Protein AF-A0A067PMB0-F1 (afdb_monomer_lite)

pLDDT: mean 74.15, std 18.64, range [34.16, 96.31]

Radius of gyration: 23.48 Å; chains: 1; bounding box: 63×50×74 Å

Foldseek 3Di:
DPPPDDDPVPPPPLCLCVLLVVLVVVCPVVLVPDDPLLVQQLVCLLVVHHRPDPDDPDPCSLVNSLSVLLSVLVVLLVVLCLVQCQVVVLVVVVVPDDPPDDPPDNDRSDDDDDPDPDDDDDDDDDDDDDDDDDDDDDDDPDDDDDVQLVQVVQQLLVLLLVCLVVPLVLLVCCVSPVSLSLLLSSLVSLLCQLAPQADLPQLWGQGPPRDIGGLVNDDPLCSVLSVLSSVLNVVLVVQVVVLVVVQVVCVVVVNPDRDDRLVVVLSVCSRSNLSVVVVPPPPDDDPSSVSSNSSSSSSVSSSVQCVRPSRVVCSVVSVVVSNVVSPD

Structure (mmCIF, N/CA/C/O backbone):
data_AF-A0A067PMB0-F1
#
_entry.id   AF-A0A067PMB0-F1
#
loop_
_atom_site.group_PDB
_atom_site.id
_atom_site.type_symbol
_atom_site.label_atom_id
_atom_site.label_alt_id
_atom_site.label_comp_id
_atom_site.label_asym_id
_atom_site.label_entity_id
_atom_site.label_seq_id
_atom_site.pdbx_PDB_ins_code
_atom_site.Cartn_x
_atom_site.Cartn_y
_atom_site.Cartn_z
_atom_site.occupancy
_atom_site.B_iso_or_equiv
_atom_site.auth_seq_id
_atom_site.auth_comp_id
_atom_site.auth_asym_id
_atom_site.auth_atom_id
_atom_site.pdbx_PDB_model_num
ATOM 1 N N . SER A 1 1 ? 38.765 6.216 9.403 1.00 36.28 1 SER A N 1
ATOM 2 C CA . SER A 1 1 ? 37.671 5.348 9.882 1.00 36.28 1 SER A CA 1
ATOM 3 C C . SER A 1 1 ? 37.203 4.492 8.727 1.00 36.28 1 SER A C 1
ATOM 5 O O . SER A 1 1 ? 37.060 5.066 7.652 1.00 36.28 1 SER A O 1
ATOM 7 N N . PRO A 1 2 ? 37.024 3.168 8.872 1.00 39.00 2 PRO A N 1
ATOM 8 C CA . PRO A 1 2 ? 36.516 2.372 7.765 1.00 39.00 2 PRO A CA 1
ATOM 9 C C . PRO A 1 2 ? 35.099 2.861 7.458 1.00 39.00 2 PRO A C 1
ATOM 11 O O . PRO A 1 2 ? 34.270 3.012 8.356 1.00 39.00 2 PRO A O 1
ATOM 14 N N . THR A 1 3 ? 34.856 3.203 6.200 1.00 43.91 3 THR A N 1
ATOM 15 C CA . THR A 1 3 ? 33.533 3.523 5.678 1.00 43.91 3 THR A CA 1
ATOM 16 C C . THR A 1 3 ? 32.631 2.321 5.940 1.00 43.91 3 THR A C 1
ATOM 18 O O . THR A 1 3 ? 32.876 1.238 5.417 1.00 43.91 3 THR A O 1
ATOM 21 N N . HIS A 1 4 ? 31.606 2.489 6.782 1.00 52.62 4 HIS A N 1
ATOM 22 C CA . HIS A 1 4 ? 30.521 1.519 6.955 1.00 52.62 4 HIS A CA 1
ATOM 23 C C . HIS A 1 4 ? 29.729 1.431 5.643 1.00 52.62 4 HIS A C 1
ATOM 25 O O . HIS A 1 4 ? 28.655 2.010 5.501 1.00 52.62 4 HIS A O 1
ATOM 31 N N . GLN A 1 5 ? 30.298 0.772 4.639 1.00 56.50 5 GLN A N 1
ATOM 32 C CA . GLN A 1 5 ? 29.640 0.543 3.367 1.00 56.50 5 GLN A CA 1
ATOM 33 C C . GLN A 1 5 ? 28.716 -0.658 3.550 1.00 56.50 5 GLN A C 1
ATOM 35 O O . GLN A 1 5 ? 29.180 -1.763 3.818 1.00 56.50 5 GLN A O 1
ATOM 40 N N . LEU A 1 6 ? 27.405 -0.430 3.481 1.00 58.59 6 LEU A N 1
ATOM 41 C CA . LEU A 1 6 ? 26.411 -1.501 3.474 1.00 58.59 6 LEU A CA 1
ATOM 42 C C . LEU A 1 6 ? 26.609 -2.339 2.203 1.00 58.59 6 LEU A C 1
ATOM 44 O O . LEU A 1 6 ? 26.545 -1.810 1.096 1.00 58.59 6 LEU A O 1
ATOM 48 N N . THR A 1 7 ? 26.887 -3.627 2.373 1.00 65.88 7 THR A N 1
ATOM 49 C CA . THR A 1 7 ? 27.069 -4.620 1.310 1.00 65.88 7 THR A CA 1
ATOM 50 C C . THR A 1 7 ? 26.070 -5.751 1.518 1.00 65.88 7 THR A C 1
ATOM 52 O O . THR A 1 7 ? 25.647 -6.015 2.641 1.00 65.88 7 THR A O 1
ATOM 55 N N . GLU A 1 8 ? 25.722 -6.480 0.458 1.00 66.38 8 GLU A N 1
ATOM 56 C CA . GLU A 1 8 ? 24.821 -7.640 0.570 1.00 66.38 8 GLU A CA 1
ATOM 57 C C . GLU A 1 8 ? 25.326 -8.669 1.598 1.00 66.38 8 GLU A C 1
ATOM 59 O O . GLU A 1 8 ? 24.538 -9.275 2.318 1.00 66.38 8 GLU A O 1
ATOM 64 N N . SER A 1 9 ? 26.650 -8.793 1.734 1.00 62.59 9 SER A N 1
ATOM 65 C CA . SER A 1 9 ? 27.320 -9.676 2.692 1.00 62.59 9 SER A CA 1
ATOM 66 C C . SER A 1 9 ? 27.284 -9.205 4.152 1.00 62.59 9 SER A C 1
ATOM 68 O O . SER A 1 9 ? 27.560 -10.010 5.040 1.00 62.59 9 SER A O 1
ATOM 70 N N . ASN A 1 10 ? 26.971 -7.931 4.422 1.00 65.69 10 ASN A N 1
ATOM 71 C CA . ASN A 1 10 ? 26.886 -7.384 5.782 1.00 65.69 10 ASN A CA 1
ATOM 72 C C . ASN A 1 10 ? 25.462 -7.006 6.211 1.00 65.69 10 ASN A C 1
ATOM 74 O O . ASN A 1 10 ? 25.250 -6.616 7.364 1.00 65.69 10 ASN A O 1
ATOM 78 N N . CYS A 1 11 ? 24.480 -7.165 5.321 1.00 57.53 11 CYS A N 1
ATOM 79 C CA . CYS A 1 11 ? 23.081 -7.095 5.698 1.00 57.53 11 CYS A CA 1
ATOM 80 C C . CYS A 1 11 ? 22.717 -8.273 6.617 1.00 57.53 11 CYS A C 1
ATOM 82 O O . CYS A 1 11 ? 23.126 -9.409 6.366 1.00 57.53 11 CYS A O 1
ATOM 84 N N . PRO A 1 12 ? 21.950 -8.032 7.696 1.00 56.53 12 PRO A N 1
ATOM 85 C CA . PRO A 1 12 ? 21.518 -9.102 8.585 1.00 56.53 12 PRO A CA 1
ATOM 86 C C . PRO A 1 12 ? 20.708 -10.157 7.817 1.00 56.53 12 PRO A C 1
ATOM 88 O O . PRO A 1 12 ? 20.033 -9.839 6.841 1.00 56.53 12 PRO A O 1
ATOM 91 N N . GLN A 1 13 ? 20.736 -11.406 8.297 1.00 51.41 13 GLN A N 1
ATOM 92 C CA . GLN A 1 13 ? 20.159 -12.597 7.641 1.00 51.41 13 GLN A CA 1
ATOM 93 C C . GLN A 1 13 ? 18.638 -12.538 7.383 1.00 51.41 13 GLN A C 1
ATOM 95 O O . GLN A 1 13 ? 18.077 -13.439 6.764 1.00 51.41 13 GLN A O 1
ATOM 100 N N . TRP A 1 14 ? 17.960 -11.475 7.820 1.00 56.59 14 TRP A N 1
ATOM 101 C CA . TRP A 1 14 ? 16.582 -11.169 7.454 1.00 56.59 14 TRP A CA 1
ATOM 102 C C . TRP A 1 14 ? 16.549 -10.684 5.997 1.00 56.59 14 TRP A C 1
ATOM 104 O O . TRP A 1 14 ? 16.573 -9.488 5.707 1.00 56.59 14 TRP A O 1
ATOM 114 N N . GLN A 1 15 ? 16.512 -11.648 5.075 1.00 63.44 15 GLN A N 1
ATOM 115 C CA . GLN A 1 15 ? 16.544 -11.497 3.612 1.00 63.44 15 GLN A CA 1
ATOM 116 C C . GLN A 1 15 ? 15.462 -10.566 3.022 1.00 63.44 15 GLN A C 1
ATOM 118 O O . GLN A 1 15 ? 15.480 -10.291 1.825 1.00 63.44 15 GLN A O 1
ATOM 123 N N . SER A 1 16 ? 14.535 -10.039 3.825 1.00 70.00 16 SER A N 1
ATOM 124 C CA . SER A 1 16 ? 13.427 -9.199 3.369 1.00 70.00 16 SER A CA 1
ATOM 125 C C . SER A 1 16 ? 13.809 -7.762 2.995 1.00 70.00 16 SER A C 1
ATOM 127 O O . SER A 1 16 ? 13.090 -7.142 2.213 1.00 70.00 16 SER A O 1
ATOM 129 N N . PHE A 1 17 ? 14.933 -7.222 3.490 1.00 77.50 17 PHE A N 1
ATOM 130 C CA . PHE A 1 17 ? 15.380 -5.865 3.123 1.00 77.50 17 PHE A CA 1
ATOM 131 C C . PHE A 1 17 ? 16.304 -5.823 1.894 1.00 77.50 17 PHE A C 1
ATOM 133 O O . PHE A 1 17 ? 16.372 -4.801 1.212 1.00 77.50 17 PHE A O 1
ATOM 140 N N . LEU A 1 18 ? 16.974 -6.934 1.568 1.00 80.38 18 LEU A N 1
ATOM 141 C CA . LEU A 1 18 ? 17.897 -7.024 0.428 1.00 80.38 18 LEU A CA 1
ATOM 142 C C . LEU A 1 18 ? 17.304 -6.534 -0.906 1.00 80.38 18 LEU A C 1
ATOM 144 O O . LEU A 1 18 ? 17.988 -5.776 -1.596 1.00 80.38 18 LEU A O 1
ATOM 148 N N . PRO A 1 19 ? 16.047 -6.864 -1.272 1.00 83.31 19 PRO A N 1
ATOM 149 C CA . PRO A 1 19 ? 15.487 -6.396 -2.536 1.00 83.31 19 PRO A CA 1
ATOM 150 C C . PRO A 1 19 ? 15.395 -4.862 -2.615 1.00 83.31 19 PRO A C 1
ATOM 152 O O . PRO A 1 19 ? 15.622 -4.273 -3.668 1.00 83.31 19 PRO A O 1
ATOM 155 N N . TYR A 1 20 ? 15.126 -4.196 -1.489 1.00 84.50 20 TYR A N 1
ATOM 156 C CA . TYR A 1 20 ? 15.045 -2.736 -1.412 1.00 84.50 20 TYR A CA 1
ATOM 157 C C . TYR A 1 20 ? 16.417 -2.069 -1.440 1.00 84.50 20 TYR A C 1
ATOM 159 O O . TYR A 1 20 ? 16.565 -1.006 -2.042 1.00 84.50 20 TYR A O 1
ATOM 167 N N . LEU A 1 21 ? 17.424 -2.699 -0.826 1.00 83.00 21 LEU A N 1
ATOM 168 C CA . LEU A 1 21 ? 18.807 -2.245 -0.939 1.00 83.00 21 LEU A CA 1
ATOM 169 C C . LEU A 1 21 ? 19.277 -2.297 -2.395 1.00 83.00 21 LEU A C 1
ATOM 171 O O . LEU A 1 21 ? 19.898 -1.346 -2.861 1.00 83.00 21 LEU A O 1
ATOM 175 N N . HIS A 1 22 ? 18.941 -3.371 -3.114 1.00 83.75 22 HIS A N 1
ATOM 176 C CA . HIS A 1 22 ? 19.295 -3.525 -4.520 1.00 83.75 22 HIS A CA 1
ATOM 177 C C . HIS A 1 22 ? 18.657 -2.432 -5.387 1.00 83.75 22 HIS A C 1
ATOM 179 O O . HIS A 1 22 ? 19.361 -1.757 -6.134 1.00 83.75 22 HIS A O 1
ATOM 185 N N . ILE A 1 23 ? 17.352 -2.187 -5.217 1.00 85.38 23 ILE A N 1
ATOM 186 C CA . ILE A 1 23 ? 16.643 -1.096 -5.906 1.00 85.38 23 ILE A CA 1
ATOM 187 C C . ILE A 1 23 ? 17.298 0.256 -5.616 1.00 85.38 23 ILE A C 1
ATOM 189 O O . ILE A 1 23 ? 17.564 1.029 -6.533 1.00 85.38 23 ILE A O 1
ATOM 193 N N . TRP A 1 24 ? 17.582 0.555 -4.345 1.00 85.12 24 TRP A N 1
ATOM 194 C CA . TRP A 1 24 ? 18.233 1.811 -3.983 1.00 85.12 24 TRP A CA 1
ATOM 195 C C . TRP A 1 24 ? 19.601 1.943 -4.659 1.00 85.12 24 TRP A C 1
ATOM 197 O O . TRP A 1 24 ? 19.859 2.958 -5.302 1.00 85.12 24 TRP A O 1
ATOM 207 N N . ALA A 1 25 ? 20.440 0.907 -4.569 1.00 85.44 25 ALA A N 1
ATOM 208 C CA . ALA A 1 25 ? 21.788 0.895 -5.128 1.00 85.44 25 ALA A CA 1
ATOM 209 C C . ALA A 1 25 ? 21.797 1.089 -6.654 1.00 85.44 25 ALA A C 1
ATOM 211 O O . ALA A 1 25 ? 22.620 1.854 -7.156 1.00 85.44 25 ALA A O 1
ATOM 212 N N . GLN A 1 26 ? 20.857 0.467 -7.375 1.00 86.56 26 GLN A N 1
ATOM 213 C CA . GLN A 1 26 ? 20.697 0.633 -8.826 1.00 86.56 26 GLN A CA 1
ATOM 214 C C . GLN A 1 26 ? 20.448 2.093 -9.229 1.00 86.56 26 GLN A C 1
ATOM 216 O O . GLN A 1 26 ? 20.949 2.552 -10.255 1.00 86.56 26 GLN A O 1
ATOM 221 N N . HIS A 1 27 ? 19.702 2.840 -8.413 1.00 87.38 27 HIS A N 1
ATOM 222 C CA . HIS A 1 27 ? 19.317 4.212 -8.736 1.00 87.38 27 HIS A CA 1
ATOM 223 C C . HIS A 1 27 ? 20.345 5.263 -8.306 1.00 87.38 27 HIS A C 1
ATOM 225 O O . HIS A 1 27 ? 20.299 6.376 -8.824 1.00 87.38 27 HIS A O 1
ATOM 231 N N . VAL A 1 28 ? 21.301 4.950 -7.420 1.00 87.31 28 VAL A N 1
ATOM 232 C CA . VAL A 1 28 ? 22.277 5.942 -6.912 1.00 87.31 28 VAL A CA 1
ATOM 233 C C . VAL A 1 28 ? 23.044 6.622 -8.048 1.00 87.31 28 VAL A C 1
ATOM 235 O O . VAL A 1 28 ? 23.069 7.851 -8.121 1.00 87.31 28 VAL A O 1
ATOM 238 N N . THR A 1 29 ? 23.643 5.846 -8.954 1.00 86.19 29 THR A N 1
ATOM 239 C CA . THR A 1 29 ? 24.443 6.396 -10.060 1.00 86.19 29 THR A CA 1
ATOM 240 C C . THR A 1 29 ? 23.576 7.167 -11.054 1.00 86.19 29 THR A C 1
ATOM 242 O O . THR A 1 29 ? 23.975 8.235 -11.517 1.00 86.19 29 THR A O 1
ATOM 245 N N . LEU A 1 30 ? 22.363 6.676 -11.330 1.00 85.88 30 LEU A N 1
ATOM 246 C CA . LEU A 1 30 ? 21.405 7.364 -12.197 1.00 85.88 30 LEU A CA 1
ATOM 247 C C . LEU A 1 30 ? 21.041 8.736 -11.625 1.00 85.88 30 LEU A C 1
ATOM 249 O O . LEU A 1 30 ? 21.157 9.736 -12.326 1.00 85.88 30 LEU A O 1
ATOM 253 N N . ILE A 1 31 ? 20.701 8.812 -10.336 1.00 86.62 31 ILE A N 1
ATOM 254 C CA . ILE A 1 31 ? 20.364 10.070 -9.656 1.00 86.62 31 ILE A CA 1
ATOM 255 C C . ILE A 1 31 ? 21.547 11.041 -9.681 1.00 86.62 31 ILE A C 1
ATOM 257 O O . ILE A 1 31 ? 21.362 12.226 -9.960 1.00 86.62 31 ILE A O 1
ATOM 261 N N . GLN A 1 32 ? 22.763 10.554 -9.422 1.00 88.06 32 GLN A N 1
ATOM 262 C CA . GLN A 1 32 ? 23.977 11.375 -9.451 1.00 88.06 32 GLN A CA 1
ATOM 263 C C . GLN A 1 32 ? 24.276 11.949 -10.842 1.00 88.06 32 GLN A C 1
ATOM 265 O O . GLN A 1 32 ? 24.853 13.029 -10.932 1.00 88.06 32 GLN A O 1
ATOM 270 N N . SER A 1 33 ? 23.857 11.265 -11.910 1.00 87.81 33 SER A N 1
ATOM 271 C CA . SER A 1 33 ? 24.014 11.737 -13.291 1.00 87.81 33 SER A CA 1
ATOM 272 C C . SER A 1 33 ? 22.981 12.791 -13.723 1.00 87.81 33 SER A C 1
ATOM 274 O O . SER A 1 33 ? 23.167 13.453 -14.744 1.00 87.81 33 SER A O 1
ATOM 276 N N . LEU A 1 34 ? 21.894 12.973 -12.962 1.00 87.25 34 LEU A N 1
ATOM 277 C CA . LEU A 1 34 ? 20.848 13.948 -13.275 1.00 87.25 34 LEU A CA 1
ATOM 278 C C . LEU A 1 34 ? 21.329 15.391 -13.071 1.00 87.25 34 LEU A C 1
ATOM 280 O O . LEU A 1 34 ? 22.118 15.694 -12.178 1.00 87.25 34 LEU A O 1
ATOM 284 N N . THR A 1 35 ? 20.768 16.319 -13.850 1.00 88.69 35 THR A N 1
ATOM 285 C CA . THR A 1 35 ? 20.997 17.754 -13.624 1.00 88.69 35 THR A CA 1
ATOM 286 C C . THR A 1 35 ? 20.429 18.197 -12.266 1.00 88.69 35 THR A C 1
ATOM 288 O O . THR A 1 35 ? 19.430 17.627 -11.820 1.00 88.69 35 THR A O 1
ATOM 291 N N . PRO A 1 36 ? 20.955 19.265 -11.632 1.00 88.12 36 PRO A N 1
ATOM 292 C CA . PRO A 1 36 ? 20.414 19.768 -10.364 1.00 88.12 36 PRO A CA 1
ATOM 293 C C . PRO A 1 36 ? 18.913 20.097 -10.409 1.00 88.12 36 PRO A C 1
ATOM 295 O O . PRO A 1 36 ? 18.197 19.880 -9.434 1.00 88.12 36 PRO A O 1
ATOM 298 N N . LYS A 1 37 ? 18.410 20.571 -11.559 1.00 85.75 37 LYS A N 1
ATOM 299 C CA . LYS A 1 37 ? 16.974 20.824 -11.772 1.00 85.75 37 LYS A CA 1
ATOM 300 C C . LYS A 1 37 ? 16.174 19.522 -11.779 1.00 85.75 37 LYS A C 1
ATOM 302 O O . LYS A 1 37 ? 15.189 19.408 -11.062 1.00 85.75 37 LYS A O 1
ATOM 307 N N . SER A 1 38 ? 16.640 18.513 -12.513 1.00 84.69 38 SER A N 1
ATOM 308 C CA . SER A 1 38 ? 15.999 17.194 -12.551 1.00 84.69 38 SER A CA 1
ATOM 309 C C . SER A 1 38 ? 16.071 16.465 -11.204 1.00 84.69 38 SER A C 1
ATOM 311 O O . SER A 1 38 ? 15.135 15.757 -10.854 1.00 84.69 38 SER A O 1
ATOM 313 N N . GLN A 1 39 ? 17.140 16.651 -10.422 1.00 88.00 39 GLN A N 1
ATOM 314 C CA . GLN A 1 39 ? 17.239 16.139 -9.048 1.00 88.00 39 GLN A CA 1
ATOM 315 C C . GLN A 1 39 ? 16.233 16.820 -8.112 1.00 88.00 39 GLN A C 1
ATOM 317 O O . GLN A 1 39 ? 15.617 16.155 -7.275 1.00 88.00 39 GLN A O 1
ATOM 322 N N . HIS A 1 40 ? 16.033 18.133 -8.264 1.00 86.81 40 HIS A N 1
ATOM 323 C CA . HIS A 1 40 ? 14.995 18.862 -7.542 1.00 86.81 40 HIS A CA 1
ATOM 324 C C . HIS A 1 40 ? 13.597 18.349 -7.911 1.00 86.81 40 HIS A C 1
ATOM 326 O O . HIS A 1 40 ? 12.830 17.996 -7.019 1.00 86.81 40 HIS A O 1
ATOM 332 N N . ASP A 1 41 ? 13.296 18.219 -9.206 1.00 85.19 41 ASP A N 1
ATOM 333 C CA . ASP A 1 41 ? 12.008 17.701 -9.679 1.00 85.19 41 ASP A CA 1
ATOM 334 C C . ASP A 1 41 ? 11.765 16.260 -9.219 1.00 85.19 41 ASP A C 1
ATOM 336 O O . ASP A 1 41 ? 10.669 15.939 -8.763 1.00 85.19 41 ASP A O 1
ATOM 340 N N . LEU A 1 42 ? 12.796 15.406 -9.250 1.00 87.56 42 LEU A N 1
ATOM 341 C CA . LEU A 1 42 ? 12.753 14.057 -8.687 1.00 87.56 42 LEU A CA 1
ATOM 342 C C . LEU A 1 42 ? 12.414 14.091 -7.190 1.00 87.56 42 LEU A C 1
ATOM 344 O O . LEU A 1 42 ? 11.558 13.337 -6.731 1.00 87.56 42 LEU A O 1
ATOM 348 N N . THR A 1 43 ? 13.050 14.982 -6.428 1.00 87.88 43 THR A N 1
ATOM 349 C CA . THR A 1 43 ? 12.796 15.143 -4.989 1.00 87.88 43 THR A CA 1
ATOM 350 C C . THR A 1 43 ? 11.364 15.607 -4.724 1.00 87.88 43 THR A C 1
ATOM 352 O O . THR A 1 43 ? 10.675 15.017 -3.889 1.00 87.88 43 THR A O 1
ATOM 355 N N . CYS A 1 44 ? 10.878 16.611 -5.460 1.00 86.81 44 CYS A N 1
ATOM 356 C CA . CYS A 1 44 ? 9.488 17.058 -5.380 1.00 86.81 44 CYS A CA 1
ATOM 357 C C . CYS A 1 44 ? 8.528 15.914 -5.709 1.00 86.81 44 CYS A C 1
ATOM 359 O O . CYS A 1 44 ? 7.612 15.639 -4.934 1.00 86.81 44 CYS A O 1
ATOM 361 N N . ALA A 1 45 ? 8.783 15.188 -6.798 1.00 86.06 45 ALA A N 1
ATOM 362 C CA . ALA A 1 45 ? 7.963 14.068 -7.222 1.00 86.06 45 ALA A CA 1
ATOM 363 C C . ALA A 1 45 ? 7.901 12.965 -6.158 1.00 86.06 45 ALA A C 1
ATOM 365 O O . ALA A 1 45 ? 6.808 12.513 -5.833 1.00 86.06 45 ALA A O 1
ATOM 366 N N . ILE A 1 46 ? 9.022 12.572 -5.542 1.00 86.69 46 ILE A N 1
ATOM 367 C CA . ILE A 1 46 ? 9.037 11.602 -4.431 1.00 86.69 46 ILE A CA 1
ATOM 368 C C . ILE A 1 46 ? 8.153 12.089 -3.276 1.00 86.69 46 ILE A C 1
ATOM 370 O O . ILE A 1 46 ? 7.338 11.316 -2.764 1.00 86.69 46 ILE A O 1
ATOM 374 N N . CYS A 1 47 ? 8.253 13.374 -2.933 1.00 85.38 47 CYS A N 1
ATOM 375 C CA . CYS A 1 47 ? 7.507 14.029 -1.858 1.00 85.38 47 CYS A CA 1
ATOM 376 C C . CYS A 1 47 ? 6.047 14.378 -2.199 1.00 85.38 47 CYS A C 1
ATOM 378 O O . CYS A 1 47 ? 5.371 14.984 -1.371 1.00 85.38 47 CYS A O 1
ATOM 380 N N . SER A 1 48 ? 5.546 14.003 -3.383 1.00 84.31 48 SER A N 1
ATOM 381 C CA . SER A 1 48 ? 4.200 14.377 -3.858 1.00 84.31 48 SER A CA 1
ATOM 382 C C . SER A 1 48 ? 3.990 15.895 -3.975 1.00 84.31 48 SER A C 1
ATOM 384 O O . SER A 1 48 ? 2.882 16.390 -3.787 1.00 84.31 48 SER A O 1
ATOM 386 N N . LEU A 1 49 ? 5.056 16.632 -4.282 1.00 85.50 49 LEU A N 1
ATOM 387 C CA . LEU A 1 49 ? 5.047 18.068 -4.542 1.00 85.50 49 LEU A CA 1
ATOM 388 C C . LEU A 1 49 ? 5.088 18.335 -6.057 1.00 85.50 49 LEU A C 1
ATOM 390 O O . LEU A 1 49 ? 5.646 17.522 -6.803 1.00 85.50 49 LEU A O 1
ATOM 394 N N . PRO A 1 50 ? 4.514 19.456 -6.533 1.00 78.12 50 PRO A N 1
ATOM 395 C CA . PRO A 1 50 ? 4.571 19.813 -7.946 1.00 78.12 50 PRO A CA 1
ATOM 396 C C . PRO A 1 50 ? 6.028 20.070 -8.383 1.00 78.12 50 PRO A C 1
ATOM 398 O O . PRO A 1 50 ? 6.763 20.744 -7.656 1.00 78.12 50 PRO A O 1
ATOM 401 N N . PRO A 1 51 ? 6.466 19.548 -9.544 1.00 76.62 51 PRO A N 1
ATOM 402 C CA . PRO A 1 51 ? 7.798 19.825 -10.075 1.00 76.62 51 PRO A CA 1
ATOM 403 C C . PRO A 1 51 ? 7.883 21.251 -10.644 1.00 76.62 51 PRO A C 1
ATOM 405 O O . PRO A 1 51 ? 6.865 21.856 -10.986 1.00 76.62 51 PRO A O 1
ATOM 408 N N . LEU A 1 52 ? 9.102 21.777 -10.784 1.00 69.44 52 LEU A N 1
ATOM 409 C CA . LEU A 1 52 ? 9.359 23.092 -11.381 1.00 69.44 52 LEU A CA 1
ATOM 410 C C . LEU A 1 52 ? 9.187 23.075 -12.905 1.00 69.44 52 LEU A C 1
ATOM 412 O O . LEU A 1 52 ? 8.771 24.073 -13.490 1.00 69.44 52 LEU A O 1
ATOM 416 N N . GLN A 1 53 ? 9.489 21.950 -13.554 1.00 67.19 53 GLN A N 1
ATOM 417 C CA . GLN A 1 53 ? 9.172 21.703 -14.958 1.00 67.19 53 GLN A CA 1
ATOM 418 C C . GLN A 1 53 ? 8.361 20.410 -15.062 1.00 67.19 53 GLN A C 1
ATOM 420 O O . GLN A 1 53 ? 8.724 19.390 -14.480 1.00 67.19 53 GLN A O 1
ATOM 425 N N . GLN A 1 54 ? 7.247 20.432 -15.800 1.00 59.84 54 GLN A N 1
ATOM 426 C CA . GLN A 1 54 ? 6.525 19.210 -16.158 1.00 59.84 54 GLN A CA 1
ATOM 427 C C . GLN A 1 54 ? 7.446 18.356 -17.042 1.00 59.84 54 GLN A C 1
ATOM 429 O O . GLN A 1 54 ? 7.526 18.583 -18.241 1.00 59.84 54 GLN A O 1
ATOM 434 N N . TYR A 1 55 ? 8.206 17.459 -16.405 1.00 56.69 55 TYR A N 1
ATOM 435 C CA . TYR A 1 55 ? 9.068 16.415 -16.965 1.00 56.69 55 TYR A CA 1
ATOM 436 C C . TYR A 1 55 ? 9.578 16.699 -18.386 1.00 56.69 55 TYR A C 1
ATOM 438 O O . TYR A 1 55 ? 9.023 16.224 -19.375 1.00 56.69 55 TYR A O 1
ATOM 446 N N . GLY A 1 56 ? 10.673 17.453 -18.491 1.00 51.38 56 GLY A N 1
ATOM 447 C CA . GLY A 1 56 ? 11.402 17.580 -19.749 1.00 51.38 56 GLY A CA 1
ATOM 448 C C . GLY A 1 56 ? 11.973 16.226 -20.180 1.00 51.38 56 GLY A C 1
ATOM 449 O O . GLY A 1 56 ? 13.016 15.824 -19.679 1.00 51.38 56 GLY A O 1
ATOM 450 N N . GLY A 1 57 ? 11.274 15.518 -21.072 1.00 58.28 57 GLY A N 1
ATOM 451 C CA . GLY A 1 57 ? 11.770 14.439 -21.943 1.00 58.28 57 GLY A CA 1
ATOM 452 C C . GLY A 1 57 ? 12.309 13.139 -21.319 1.00 58.28 57 GLY A C 1
ATOM 453 O O . GLY A 1 57 ? 12.377 12.142 -22.029 1.00 58.28 57 GLY A O 1
ATOM 454 N N . ASN A 1 58 ? 12.683 13.099 -20.037 1.00 62.91 58 ASN A N 1
ATOM 455 C CA . ASN A 1 58 ? 13.271 11.906 -19.420 1.00 62.91 58 ASN A CA 1
ATOM 456 C C . ASN A 1 58 ? 12.192 10.884 -19.032 1.00 62.91 58 ASN A C 1
ATOM 458 O O . ASN A 1 58 ? 11.509 11.037 -18.016 1.00 62.91 58 ASN A O 1
ATOM 46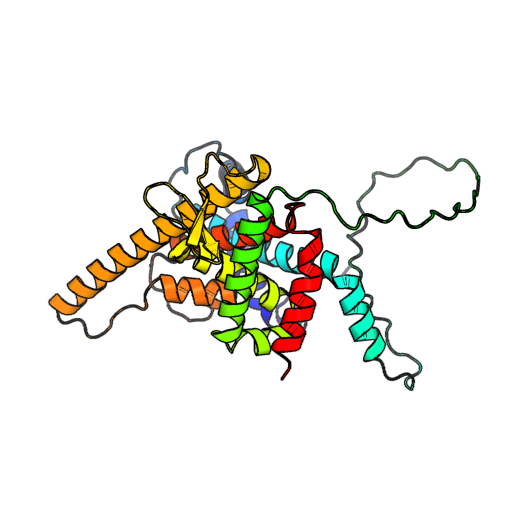2 N N . SER A 1 59 ? 12.096 9.810 -19.819 1.00 68.12 59 SER A N 1
ATOM 463 C CA . SER A 1 59 ? 11.175 8.677 -19.636 1.00 68.12 59 SER A CA 1
ATOM 464 C C . SER A 1 59 ? 11.337 7.937 -18.305 1.00 68.12 59 SER A C 1
ATOM 466 O O . SER A 1 59 ? 10.397 7.289 -17.847 1.00 68.12 59 SER A O 1
ATOM 468 N N . ASP A 1 60 ? 12.502 8.048 -17.664 1.00 76.44 60 ASP A N 1
ATOM 469 C CA . ASP A 1 60 ? 12.870 7.177 -16.543 1.00 76.44 60 ASP A CA 1
ATOM 470 C C . ASP A 1 60 ? 12.495 7.750 -15.171 1.00 76.44 60 ASP A C 1
ATOM 472 O O . ASP A 1 60 ? 12.372 7.004 -14.198 1.00 76.44 60 ASP A O 1
ATOM 476 N N . ILE A 1 61 ? 12.258 9.065 -15.068 1.00 80.31 61 ILE A N 1
ATOM 477 C CA . ILE A 1 61 ? 11.983 9.719 -13.778 1.00 80.31 61 ILE A CA 1
ATOM 478 C C . ILE A 1 61 ? 10.753 9.116 -13.075 1.00 80.31 61 ILE A C 1
ATOM 480 O O . ILE A 1 61 ? 10.860 8.813 -11.887 1.00 80.31 61 ILE A O 1
ATOM 484 N N . PRO A 1 62 ? 9.608 8.860 -13.743 1.00 82.81 62 PRO A N 1
ATOM 485 C CA . PRO A 1 62 ? 8.450 8.246 -13.088 1.00 82.81 62 PRO A CA 1
ATOM 486 C C . PRO A 1 62 ? 8.741 6.865 -12.483 1.00 82.81 62 PRO A C 1
ATOM 488 O O . PRO A 1 62 ? 8.203 6.522 -11.424 1.00 82.81 62 PRO A O 1
ATOM 491 N N . ARG A 1 63 ? 9.613 6.081 -13.127 1.00 83.81 63 ARG A N 1
ATOM 492 C CA . ARG A 1 63 ? 10.056 4.777 -12.622 1.00 83.81 63 ARG A CA 1
ATOM 493 C C . ARG A 1 63 ? 10.948 4.949 -11.397 1.00 83.81 63 ARG A C 1
ATOM 495 O O . ARG A 1 63 ? 10.643 4.373 -10.359 1.00 83.81 63 ARG A O 1
ATOM 502 N N . ILE A 1 64 ? 11.965 5.811 -11.479 1.00 86.75 64 ILE A N 1
ATOM 503 C CA . ILE A 1 64 ? 12.862 6.122 -10.352 1.00 86.75 64 ILE A CA 1
ATOM 504 C C . ILE A 1 64 ? 12.050 6.614 -9.141 1.00 86.75 64 ILE A C 1
ATOM 506 O O . ILE A 1 64 ? 12.260 6.158 -8.021 1.00 86.75 64 ILE A O 1
ATOM 510 N N . VAL A 1 65 ? 11.068 7.499 -9.354 1.00 88.56 65 VAL A N 1
ATOM 511 C CA . VAL A 1 65 ? 10.160 7.984 -8.299 1.00 88.56 65 VAL A CA 1
ATOM 512 C C . VAL A 1 65 ? 9.402 6.833 -7.644 1.00 88.56 65 VAL A C 1
ATOM 514 O O . VAL A 1 65 ? 9.292 6.783 -6.419 1.00 88.56 65 VAL A O 1
ATOM 517 N N . SER A 1 66 ? 8.858 5.921 -8.448 1.00 88.62 66 SER A N 1
ATOM 518 C CA . SER A 1 66 ? 8.072 4.787 -7.960 1.00 88.62 66 SER A CA 1
ATOM 519 C C . SER A 1 66 ? 8.934 3.826 -7.138 1.00 88.62 66 SER A C 1
ATOM 521 O O . SER A 1 66 ? 8.554 3.447 -6.029 1.00 88.62 66 SER A O 1
ATOM 523 N N . ASP A 1 67 ? 10.133 3.522 -7.614 1.00 89.06 67 ASP A N 1
ATOM 524 C CA . ASP A 1 67 ? 11.075 2.634 -6.940 1.00 89.06 67 ASP A CA 1
ATOM 525 C C . ASP A 1 67 ? 11.585 3.241 -5.621 1.00 89.06 67 ASP A C 1
ATOM 527 O O . ASP A 1 67 ? 11.548 2.601 -4.567 1.00 89.06 67 ASP A O 1
ATOM 531 N N . LEU A 1 68 ? 11.975 4.520 -5.627 1.00 90.62 68 LEU A N 1
ATOM 532 C CA . LEU A 1 68 ? 12.436 5.211 -4.419 1.00 90.62 68 LEU A CA 1
ATOM 533 C C . LEU A 1 68 ? 11.320 5.394 -3.386 1.00 90.62 68 LEU A C 1
ATOM 535 O O . LEU A 1 68 ? 11.565 5.271 -2.183 1.00 90.62 68 LEU A O 1
ATOM 539 N N . ARG A 1 69 ? 10.079 5.637 -3.826 1.00 91.19 69 ARG A N 1
ATOM 540 C CA . ARG A 1 69 ? 8.916 5.650 -2.928 1.00 91.19 69 ARG A CA 1
ATOM 541 C C . ARG A 1 69 ? 8.690 4.288 -2.287 1.00 91.19 69 ARG A C 1
ATOM 543 O O . ARG A 1 69 ? 8.391 4.249 -1.097 1.00 91.19 69 ARG A O 1
ATOM 550 N N . ALA A 1 70 ? 8.878 3.193 -3.021 1.00 90.69 70 ALA A N 1
ATOM 551 C CA . ALA A 1 70 ? 8.749 1.852 -2.463 1.00 90.69 70 ALA A CA 1
ATOM 552 C C . ALA A 1 70 ? 9.775 1.597 -1.346 1.00 90.69 70 ALA A C 1
ATOM 554 O O . ALA A 1 70 ? 9.410 1.101 -0.279 1.00 90.69 70 ALA A O 1
ATOM 555 N N . VAL A 1 71 ? 11.032 2.011 -1.547 1.00 90.12 71 VAL A N 1
ATOM 556 C CA . VAL A 1 71 ? 12.086 1.945 -0.517 1.00 90.12 71 VAL A CA 1
ATOM 557 C C . VAL A 1 71 ? 11.727 2.808 0.699 1.00 90.12 71 VAL A C 1
ATOM 559 O O . VAL A 1 71 ? 11.808 2.349 1.839 1.00 90.12 71 VAL A O 1
ATOM 562 N N . ALA A 1 72 ? 11.285 4.049 0.480 1.00 90.00 72 ALA A N 1
ATOM 563 C CA . ALA A 1 72 ? 10.920 4.959 1.566 1.00 90.00 72 ALA A CA 1
ATOM 564 C C . ALA A 1 72 ? 9.717 4.453 2.382 1.00 90.00 72 ALA A C 1
ATOM 566 O O . ALA A 1 72 ? 9.704 4.556 3.611 1.00 90.00 72 ALA A O 1
ATOM 567 N N . ILE A 1 73 ? 8.708 3.894 1.711 1.00 89.81 73 ILE A N 1
ATOM 568 C CA . ILE A 1 73 ? 7.545 3.268 2.344 1.00 89.81 73 ILE A CA 1
ATOM 569 C C . ILE A 1 73 ? 7.988 2.089 3.206 1.00 89.81 73 ILE A C 1
ATOM 571 O O . ILE A 1 73 ? 7.582 2.022 4.363 1.00 89.81 73 ILE A O 1
ATOM 575 N N . GLU A 1 74 ? 8.852 1.212 2.693 1.00 90.38 74 GLU A N 1
ATOM 576 C CA . GLU A 1 74 ? 9.344 0.049 3.434 1.00 90.38 74 GLU A CA 1
ATOM 577 C C . GLU A 1 74 ? 10.048 0.443 4.738 1.00 90.38 74 GLU A C 1
ATOM 579 O O . GLU A 1 74 ? 9.751 -0.085 5.813 1.00 90.38 74 GLU A O 1
ATOM 584 N N . ILE A 1 75 ? 10.955 1.420 4.658 1.00 88.06 75 ILE A N 1
ATOM 585 C CA . ILE A 1 75 ? 11.675 1.946 5.823 1.00 88.06 75 ILE A CA 1
ATOM 586 C C . ILE A 1 75 ? 10.684 2.526 6.837 1.00 88.06 75 ILE A C 1
ATOM 588 O O . ILE A 1 75 ? 10.778 2.251 8.037 1.00 88.06 75 ILE A O 1
ATOM 592 N N . ASN A 1 76 ? 9.709 3.306 6.364 1.00 88.75 76 ASN A N 1
ATOM 593 C CA . ASN A 1 76 ? 8.699 3.908 7.226 1.00 88.75 76 ASN A CA 1
ATOM 594 C C . ASN A 1 76 ? 7.798 2.862 7.885 1.00 88.75 76 ASN A C 1
ATOM 596 O O . ASN A 1 76 ? 7.538 2.983 9.076 1.00 88.75 76 ASN A O 1
ATOM 600 N N . GLN A 1 77 ? 7.369 1.825 7.164 1.00 89.12 77 GLN A N 1
ATOM 601 C CA . GLN A 1 77 ? 6.581 0.719 7.713 1.00 89.12 77 GLN A CA 1
ATOM 602 C C . GLN A 1 77 ? 7.330 0.027 8.850 1.00 89.12 77 GLN A C 1
ATOM 604 O O . GLN A 1 77 ? 6.821 -0.055 9.969 1.00 89.12 77 GLN A O 1
ATOM 609 N N . ARG A 1 78 ? 8.580 -0.383 8.615 1.00 88.31 78 ARG A N 1
ATOM 610 C CA . ARG A 1 78 ? 9.411 -1.025 9.646 1.00 88.31 78 ARG A CA 1
ATOM 611 C C . ARG A 1 78 ? 9.620 -0.119 10.857 1.00 88.31 78 ARG A C 1
ATOM 613 O O . ARG A 1 78 ? 9.445 -0.567 11.989 1.00 88.31 78 ARG A O 1
ATOM 620 N N . ARG A 1 79 ? 9.915 1.166 10.638 1.00 85.75 79 ARG A N 1
ATOM 621 C CA . ARG A 1 79 ? 10.060 2.153 11.718 1.00 85.75 79 ARG A CA 1
ATOM 622 C C . ARG A 1 79 ? 8.764 2.329 12.505 1.00 85.75 79 ARG A C 1
ATOM 624 O O . ARG A 1 79 ? 8.787 2.330 13.731 1.00 85.75 79 ARG A O 1
ATOM 631 N N . THR A 1 80 ? 7.633 2.488 11.821 1.00 84.62 80 THR A N 1
ATOM 632 C CA . THR A 1 80 ? 6.319 2.622 12.459 1.00 84.62 80 THR A CA 1
ATOM 633 C C . THR A 1 80 ? 5.997 1.382 13.287 1.00 84.62 80 THR A C 1
ATOM 635 O O . THR A 1 80 ? 5.566 1.523 14.427 1.00 84.62 80 THR A O 1
ATOM 638 N N . PHE A 1 81 ? 6.292 0.184 12.779 1.00 82.31 81 PHE A N 1
ATOM 639 C CA . PHE A 1 81 ? 6.131 -1.051 13.540 1.00 82.31 81 PHE A CA 1
ATOM 640 C C . PHE A 1 81 ? 7.002 -1.071 14.804 1.00 82.31 81 PHE A C 1
ATOM 642 O O . PHE A 1 81 ? 6.487 -1.324 15.888 1.00 82.31 81 PHE A O 1
ATOM 649 N N . GLN A 1 82 ? 8.293 -0.744 14.692 1.00 80.25 82 GLN A N 1
ATOM 650 C CA . GLN A 1 82 ? 9.207 -0.685 15.841 1.00 80.25 82 GLN A CA 1
ATOM 651 C C . GLN A 1 82 ? 8.751 0.321 16.904 1.00 80.25 82 GLN A C 1
ATOM 653 O O . GLN A 1 82 ? 8.831 0.033 18.092 1.00 80.25 82 GLN A O 1
ATOM 658 N N . VAL A 1 83 ? 8.242 1.487 16.500 1.00 81.69 83 VAL A N 1
ATOM 659 C CA . VAL A 1 83 ? 7.731 2.494 17.443 1.00 81.69 83 VAL A CA 1
ATOM 660 C C . VAL A 1 83 ? 6.461 2.011 18.146 1.00 81.69 83 VAL A C 1
ATOM 662 O O . VAL A 1 83 ? 6.302 2.252 19.338 1.00 81.69 83 VAL A O 1
ATOM 665 N N . MET A 1 84 ? 5.558 1.332 17.433 1.00 75.62 84 MET A N 1
ATOM 666 C CA . MET A 1 84 ? 4.286 0.869 18.003 1.00 75.62 84 MET A CA 1
ATOM 667 C C . MET A 1 84 ? 4.450 -0.357 18.903 1.00 75.62 84 MET A C 1
ATOM 669 O O . MET A 1 84 ? 3.828 -0.424 19.958 1.00 75.62 84 MET A O 1
ATOM 673 N N . TYR A 1 85 ? 5.286 -1.310 18.493 1.00 73.31 85 TYR A N 1
ATOM 674 C CA . TYR A 1 85 ? 5.412 -2.620 19.134 1.00 73.31 85 TYR A CA 1
ATOM 675 C C . TYR A 1 85 ? 6.773 -2.837 19.800 1.00 73.31 85 TYR A C 1
ATOM 677 O O . TYR A 1 85 ? 7.076 -3.950 20.212 1.00 73.31 85 TYR A O 1
ATOM 685 N N . GLY A 1 86 ? 7.608 -1.801 19.925 1.00 72.50 86 GLY A N 1
ATOM 686 C CA . GLY A 1 86 ? 8.972 -1.921 20.454 1.00 72.50 86 GLY A CA 1
ATOM 687 C C . GLY A 1 86 ? 9.033 -2.521 21.858 1.00 72.50 86 GLY A C 1
ATOM 688 O O . GLY A 1 86 ? 9.894 -3.358 22.119 1.00 72.50 86 GLY A O 1
ATOM 689 N N . ASN A 1 87 ? 8.076 -2.165 22.723 1.00 71.25 87 ASN A N 1
ATOM 690 C CA . ASN A 1 87 ? 7.967 -2.717 24.077 1.00 71.25 87 ASN A CA 1
ATOM 691 C C . ASN A 1 87 ? 7.583 -4.203 24.064 1.00 71.25 87 ASN A C 1
ATOM 693 O O . ASN A 1 87 ? 8.178 -4.989 24.791 1.00 71.25 87 ASN A O 1
ATOM 697 N N . ASP A 1 88 ? 6.625 -4.595 23.219 1.00 66.25 88 ASP A N 1
ATOM 698 C CA . ASP A 1 88 ? 6.212 -5.997 23.077 1.00 66.25 88 ASP A CA 1
ATOM 699 C C . ASP A 1 88 ? 7.335 -6.840 22.448 1.00 66.25 88 ASP A C 1
ATOM 701 O O . ASP A 1 88 ? 7.581 -7.970 22.864 1.00 66.25 88 ASP A O 1
ATOM 705 N N . LEU A 1 89 ? 8.062 -6.273 21.478 1.00 62.50 89 LEU A N 1
ATOM 706 C CA . LEU A 1 89 ? 9.219 -6.905 20.849 1.00 62.50 89 LEU A CA 1
ATOM 707 C C . LEU A 1 89 ? 10.365 -7.080 21.850 1.00 62.50 89 LEU A C 1
ATOM 709 O O . LEU A 1 89 ? 11.009 -8.124 21.853 1.00 62.50 89 LEU A O 1
ATOM 713 N N . GLN A 1 90 ? 10.601 -6.084 22.712 1.00 66.56 90 GLN A N 1
ATOM 714 C CA . GLN A 1 90 ? 11.581 -6.198 23.790 1.00 66.56 90 GLN A CA 1
ATOM 715 C C . GLN A 1 90 ? 11.167 -7.293 24.774 1.00 66.56 90 GLN A C 1
ATOM 717 O O . GLN A 1 90 ? 11.973 -8.164 25.064 1.00 66.56 90 GLN A O 1
ATOM 722 N N . ALA A 1 91 ? 9.899 -7.319 25.198 1.00 66.12 91 ALA A N 1
ATOM 723 C CA . ALA A 1 91 ? 9.386 -8.345 26.102 1.00 66.12 91 ALA A CA 1
ATOM 724 C C . ALA A 1 91 ? 9.509 -9.765 25.518 1.00 66.12 91 ALA A C 1
ATOM 726 O O . ALA A 1 91 ? 9.832 -10.698 26.247 1.00 66.12 91 ALA A O 1
ATOM 727 N N . ALA A 1 92 ? 9.299 -9.939 24.208 1.00 60.44 92 ALA A N 1
ATOM 728 C CA . ALA A 1 92 ? 9.496 -11.222 23.533 1.00 60.44 92 ALA A CA 1
ATOM 729 C C . ALA A 1 92 ? 10.976 -11.650 23.486 1.00 60.44 92 ALA A C 1
ATOM 731 O O . ALA A 1 92 ? 11.274 -12.830 23.661 1.00 60.44 92 ALA A O 1
ATOM 732 N N . ILE A 1 93 ? 11.902 -10.707 23.274 1.00 57.41 93 ILE A N 1
ATOM 733 C CA . ILE A 1 93 ? 13.349 -10.974 23.332 1.00 57.41 93 ILE A CA 1
ATOM 734 C C . ILE A 1 93 ? 13.770 -11.329 24.759 1.00 57.41 93 ILE A C 1
ATOM 736 O O . ILE A 1 93 ? 14.490 -12.306 24.949 1.00 57.41 93 ILE A O 1
ATOM 740 N N . ASP A 1 94 ? 13.291 -10.576 25.747 1.00 66.00 94 ASP A N 1
ATOM 741 C CA . ASP A 1 94 ? 13.601 -10.788 27.161 1.00 66.00 94 ASP A CA 1
ATOM 742 C C . ASP A 1 94 ? 13.060 -12.144 27.649 1.00 66.00 94 ASP A C 1
ATOM 744 O O . ASP A 1 94 ? 13.736 -12.847 28.394 1.00 66.00 94 ASP A O 1
ATOM 748 N N . ALA A 1 95 ? 11.876 -12.557 27.180 1.00 60.78 95 ALA A N 1
ATOM 749 C CA . ALA A 1 95 ? 11.290 -13.865 27.483 1.00 60.78 95 ALA A CA 1
ATOM 750 C C . ALA A 1 95 ? 12.017 -15.042 26.804 1.00 60.78 95 ALA A C 1
ATOM 752 O O . ALA A 1 95 ? 11.904 -16.174 27.269 1.00 60.78 95 ALA A O 1
ATOM 753 N N . GLY A 1 96 ? 12.733 -14.788 25.703 1.00 49.44 96 GLY A N 1
ATOM 754 C CA . GLY A 1 96 ? 13.503 -15.789 24.960 1.00 49.44 96 GLY A CA 1
ATOM 755 C C . GLY A 1 96 ? 14.976 -15.895 25.368 1.00 49.44 96 GLY A C 1
ATOM 756 O O . GLY A 1 96 ? 15.679 -16.766 24.856 1.00 49.44 96 GLY A O 1
ATOM 757 N N . GLN A 1 97 ? 15.473 -15.023 26.254 1.00 56.47 97 GLN A N 1
ATOM 758 C CA . GLN A 1 97 ? 16.820 -15.148 26.809 1.00 56.47 97 GLN A CA 1
ATOM 759 C C . GLN A 1 97 ? 16.815 -16.147 27.970 1.00 56.47 97 GLN A C 1
ATOM 761 O O . GLN A 1 97 ? 16.333 -15.849 29.062 1.00 56.47 97 GLN A O 1
ATOM 766 N N . ASP A 1 98 ? 17.403 -17.325 27.746 1.00 49.25 98 ASP A N 1
ATOM 767 C CA . ASP A 1 98 ? 17.696 -18.272 28.820 1.00 49.25 98 ASP A CA 1
ATOM 768 C C . ASP A 1 98 ? 18.567 -17.592 29.885 1.00 49.25 98 ASP A C 1
ATOM 770 O O . ASP A 1 98 ? 19.705 -17.179 29.639 1.00 49.25 98 ASP A O 1
ATOM 774 N N . ILE A 1 99 ? 18.031 -17.528 31.104 1.00 51.44 99 ILE A N 1
ATOM 775 C CA . ILE A 1 99 ? 18.613 -16.900 32.305 1.00 51.44 99 ILE A CA 1
ATOM 776 C C . ILE A 1 99 ? 19.958 -17.563 32.705 1.00 51.44 99 ILE A C 1
ATOM 778 O O . ILE A 1 99 ? 20.653 -17.116 33.614 1.00 51.44 99 ILE A O 1
ATOM 782 N N . SER A 1 100 ? 20.368 -18.626 32.011 1.00 48.03 100 SER A N 1
ATOM 783 C CA . SER A 1 100 ? 21.521 -19.466 32.335 1.00 48.03 100 SER A CA 1
ATOM 784 C C . SER A 1 100 ? 22.831 -19.093 31.629 1.00 48.03 100 SER A C 1
ATOM 786 O O . SER A 1 100 ? 23.837 -19.748 31.890 1.00 48.03 100 SER A O 1
ATOM 788 N N . SER A 1 101 ? 22.870 -18.069 30.765 1.00 46.59 101 SER A N 1
ATOM 789 C CA . SER A 1 101 ? 24.112 -17.649 30.086 1.00 46.59 101 SER A CA 1
ATOM 790 C C . SER A 1 101 ? 24.666 -16.328 30.645 1.00 46.59 101 SER A C 1
ATOM 792 O O . SER A 1 101 ? 24.176 -15.253 30.280 1.00 46.59 101 SER A O 1
ATOM 794 N N . PRO A 1 102 ? 25.722 -16.352 31.484 1.00 40.25 102 PRO A N 1
ATOM 795 C CA . PRO A 1 102 ? 26.397 -15.137 31.919 1.00 40.25 102 PRO A CA 1
ATOM 796 C C . PRO A 1 102 ? 27.162 -14.557 30.720 1.00 40.25 102 PRO A C 1
ATOM 798 O O . PRO A 1 102 ? 28.167 -15.114 30.290 1.00 40.25 102 PRO A O 1
ATOM 801 N N . GLY A 1 103 ? 26.660 -13.456 30.150 1.00 49.94 103 GLY A N 1
ATOM 802 C CA . GLY A 1 103 ? 27.278 -12.767 29.005 1.00 49.94 103 GLY A CA 1
ATOM 803 C C . GLY A 1 103 ? 26.363 -12.513 27.800 1.00 49.94 103 GLY A C 1
ATOM 804 O O . GLY A 1 103 ? 26.833 -11.986 26.792 1.00 49.94 103 GLY A O 1
ATOM 805 N N . GLY A 1 104 ? 25.069 -12.851 27.881 1.00 47.22 104 GLY A N 1
ATOM 806 C CA . GLY A 1 104 ? 24.094 -12.566 26.824 1.00 47.22 104 GLY A CA 1
ATOM 807 C C . GLY A 1 104 ? 24.033 -11.074 26.474 1.00 47.22 104 GLY A C 1
ATOM 808 O O . GLY A 1 104 ? 23.707 -10.232 27.310 1.00 47.22 104 GLY A O 1
ATOM 809 N N . ARG A 1 105 ? 24.368 -10.733 25.225 1.00 50.22 105 ARG A N 1
ATOM 810 C CA . ARG A 1 105 ? 24.339 -9.362 24.693 1.00 50.22 105 ARG A CA 1
ATOM 811 C C . ARG A 1 105 ? 22.923 -8.800 24.862 1.00 50.22 105 ARG A C 1
ATOM 813 O O . ARG A 1 105 ? 21.986 -9.330 24.270 1.00 50.22 105 ARG A O 1
ATOM 820 N N . GLN A 1 106 ? 22.759 -7.743 25.659 1.00 49.62 106 GLN A N 1
ATOM 821 C CA . GLN A 1 106 ? 21.468 -7.065 25.800 1.00 49.62 106 GLN A CA 1
ATOM 822 C C . GLN A 1 106 ? 21.101 -6.404 24.466 1.00 49.62 106 GLN A C 1
ATOM 824 O O . GLN A 1 106 ? 21.640 -5.355 24.105 1.00 49.62 106 GLN A O 1
ATOM 829 N N . VAL A 1 107 ? 20.221 -7.047 23.700 1.00 53.84 107 VAL A N 1
ATOM 830 C CA . VAL A 1 107 ? 19.687 -6.495 22.455 1.00 53.84 107 VAL A CA 1
ATOM 831 C C . VAL A 1 107 ? 18.534 -5.573 22.827 1.00 53.84 107 VAL A C 1
ATOM 833 O O . VAL A 1 107 ? 17.473 -6.032 23.243 1.00 53.84 107 VAL A O 1
ATOM 836 N N . LYS A 1 108 ? 18.754 -4.262 22.698 1.00 51.72 108 LYS A N 1
ATOM 837 C CA . LYS A 1 108 ? 17.689 -3.261 22.812 1.00 51.72 108 LYS A CA 1
ATOM 838 C C . LYS A 1 108 ? 16.984 -3.122 21.464 1.00 51.72 108 LYS A C 1
ATOM 840 O O . LYS A 1 108 ? 17.626 -2.804 20.467 1.00 51.72 108 LYS A O 1
ATOM 845 N N . THR A 1 109 ? 15.669 -3.312 21.443 1.00 47.59 109 THR A N 1
ATOM 846 C CA . THR A 1 109 ? 14.787 -3.052 20.287 1.00 47.59 109 THR A CA 1
ATOM 847 C C . THR A 1 109 ? 14.471 -1.567 20.119 1.00 47.59 109 THR A C 1
ATOM 849 O O . THR A 1 109 ? 13.951 -1.151 19.083 1.00 47.59 109 THR A O 1
ATOM 852 N N . SER A 1 110 ? 14.784 -0.760 21.138 1.00 48.97 110 SER A N 1
ATOM 853 C CA . SER A 1 110 ? 14.614 0.688 21.124 1.00 48.97 110 SER A CA 1
ATOM 854 C C . SER A 1 110 ? 15.533 1.325 20.082 1.00 48.97 110 SER A C 1
ATOM 856 O O . SER A 1 110 ? 16.757 1.349 20.230 1.00 48.97 110 SER A O 1
ATOM 858 N N . PHE A 1 111 ? 14.924 1.856 19.024 1.00 47.72 111 PHE A N 1
ATOM 859 C CA . PHE A 1 111 ? 15.594 2.724 18.069 1.00 47.72 111 PHE A CA 1
ATOM 860 C C . PHE A 1 111 ? 16.038 4.006 18.781 1.00 47.72 111 PHE A C 1
ATOM 862 O O . PHE A 1 111 ? 15.216 4.856 19.128 1.00 47.72 111 PHE A O 1
ATOM 869 N N . MET A 1 112 ? 17.347 4.164 18.958 1.00 40.56 112 MET A N 1
ATOM 870 C CA . MET A 1 112 ? 17.931 5.473 19.213 1.00 40.56 112 MET A CA 1
ATOM 871 C C . MET A 1 112 ? 18.129 6.144 17.851 1.00 40.56 112 MET A C 1
ATOM 873 O O . MET A 1 112 ? 18.915 5.624 17.052 1.00 40.56 112 MET A O 1
ATOM 877 N N . PRO A 1 113 ? 17.427 7.251 17.532 1.00 40.00 113 PRO A N 1
ATOM 878 C CA . PRO A 1 113 ? 17.790 8.029 16.356 1.00 40.00 113 PRO A CA 1
ATOM 879 C C . PRO A 1 113 ? 19.281 8.378 16.440 1.00 40.00 113 PRO A C 1
ATOM 881 O O . PRO A 1 113 ? 19.775 8.606 17.551 1.00 40.00 113 PRO A O 1
ATOM 884 N N . PRO A 1 114 ? 20.011 8.405 15.306 1.00 38.28 114 PRO A N 1
ATOM 885 C CA . PRO A 1 114 ? 21.379 8.904 15.310 1.00 38.28 114 PRO A CA 1
ATOM 886 C C . PRO A 1 114 ? 21.380 10.270 16.004 1.00 38.28 114 PRO A C 1
ATOM 888 O O . PRO A 1 114 ? 20.425 11.030 15.795 1.00 38.28 114 PRO A O 1
ATOM 891 N N . PRO A 1 115 ? 22.374 10.557 16.869 1.00 37.91 115 PRO A N 1
ATOM 892 C CA . PRO A 1 115 ? 22.423 11.818 17.589 1.00 37.91 115 PRO A CA 1
ATOM 893 C C . PRO A 1 115 ? 22.235 12.933 16.570 1.00 37.91 115 PRO A C 1
ATOM 895 O O . PRO A 1 115 ? 22.944 12.991 15.561 1.00 37.91 115 PRO A O 1
ATOM 898 N N . VAL A 1 116 ? 21.206 13.752 16.787 1.00 37.47 116 VAL A N 1
ATOM 899 C CA . VAL A 1 116 ? 21.022 14.969 16.007 1.00 37.47 116 VAL A CA 1
ATOM 900 C C . VAL A 1 116 ? 22.352 15.707 16.111 1.00 37.47 116 VAL A C 1
ATOM 902 O O . VAL A 1 116 ? 22.868 15.874 17.216 1.00 37.47 116 VAL A O 1
ATOM 905 N N . TYR A 1 117 ? 22.944 16.076 14.974 1.00 41.06 117 TYR A N 1
ATOM 906 C CA . TYR A 1 117 ? 24.073 17.001 14.961 1.00 41.06 117 TYR A CA 1
ATOM 907 C C . TYR A 1 117 ? 23.538 18.346 15.465 1.00 41.06 117 TYR A C 1
ATOM 909 O O . TYR A 1 117 ? 23.095 19.189 14.689 1.00 41.06 117 TYR A O 1
ATOM 917 N N . GLU A 1 118 ? 23.484 18.505 16.784 1.00 38.44 118 GLU A N 1
ATOM 918 C CA . GLU A 1 118 ? 23.305 19.800 17.413 1.00 38.44 118 GLU A CA 1
ATOM 919 C C . GLU A 1 118 ? 24.573 20.618 17.129 1.00 38.44 118 GLU A C 1
ATOM 921 O O . GLU A 1 118 ? 25.679 20.148 17.422 1.00 38.44 118 GLU A O 1
ATOM 926 N N . PRO A 1 119 ? 24.470 21.822 16.540 1.00 43.50 119 PRO A N 1
ATOM 927 C CA . PRO A 1 119 ? 25.579 22.762 16.583 1.00 43.50 119 PRO A CA 1
ATOM 928 C C . PRO A 1 119 ? 25.903 23.062 18.054 1.00 43.50 119 PRO A C 1
ATOM 930 O O . PRO A 1 119 ? 25.000 23.283 18.859 1.00 43.50 119 PRO A O 1
ATOM 933 N N . SER A 1 120 ? 27.195 23.005 18.392 1.00 38.81 120 SER A N 1
ATOM 934 C CA . SER A 1 120 ? 27.740 22.979 19.754 1.00 38.81 120 SER A CA 1
ATOM 935 C C . SER A 1 120 ? 27.029 23.903 20.761 1.00 38.81 120 SER A C 1
ATOM 937 O O . SER A 1 120 ? 26.867 25.093 20.480 1.00 38.81 120 SER A O 1
ATOM 939 N N . PRO A 1 121 ? 26.682 23.411 21.964 1.00 44.41 121 PRO A N 1
ATOM 940 C CA . PRO A 1 121 ? 26.081 24.236 23.007 1.00 44.41 121 PRO A CA 1
ATOM 941 C C . PRO A 1 121 ? 27.121 25.143 23.704 1.00 44.41 121 PRO A C 1
ATOM 943 O O . PRO A 1 121 ? 28.276 24.737 23.872 1.00 44.41 121 PRO A O 1
ATOM 946 N N . PRO A 1 122 ? 26.737 26.349 24.172 1.00 43.47 122 PRO A N 1
ATOM 947 C CA . PRO A 1 122 ? 27.520 27.102 25.147 1.00 43.47 122 PRO A CA 1
ATOM 948 C C . PRO A 1 122 ? 27.475 26.453 26.547 1.00 43.47 122 PRO A C 1
ATOM 950 O O . PRO A 1 122 ? 26.572 25.682 26.867 1.00 43.47 122 PRO A O 1
ATOM 953 N N . LEU A 1 123 ? 28.483 26.782 27.363 1.00 37.31 123 LEU A N 1
ATOM 954 C CA . LEU A 1 123 ? 28.818 26.219 28.683 1.00 37.31 123 LEU A CA 1
ATOM 955 C C . LEU A 1 123 ? 27.693 26.239 29.753 1.00 37.31 123 LEU A C 1
ATOM 957 O O . LEU A 1 123 ? 26.747 27.018 29.649 1.00 37.31 123 LEU A O 1
ATOM 961 N N . PRO A 1 124 ? 27.818 25.409 30.818 1.00 42.81 124 PRO A N 1
ATOM 962 C CA . PRO A 1 124 ? 26.704 25.008 31.669 1.00 42.81 124 PRO A CA 1
ATOM 963 C C . PRO A 1 124 ? 26.432 25.989 32.816 1.00 42.81 124 PRO A C 1
ATOM 965 O O . PRO A 1 124 ? 27.353 26.482 33.466 1.00 42.81 124 PRO A O 1
ATOM 968 N N . THR A 1 125 ? 25.154 26.167 33.148 1.00 36.88 125 THR A N 1
ATOM 969 C CA . THR A 1 125 ? 24.707 26.663 34.454 1.00 36.88 125 THR A CA 1
ATOM 970 C C . THR A 1 125 ? 23.922 25.587 35.202 1.00 36.88 125 THR A C 1
ATOM 972 O O . THR A 1 125 ? 23.254 24.722 34.643 1.00 36.88 125 THR A O 1
ATOM 975 N N . THR A 1 126 ? 24.122 25.616 36.509 1.00 36.72 126 THR A N 1
ATOM 976 C CA . THR A 1 126 ? 23.911 24.578 37.513 1.00 36.72 126 THR A CA 1
ATOM 977 C C . THR A 1 126 ? 22.451 24.324 37.905 1.00 36.72 126 THR A C 1
ATOM 979 O O . THR A 1 126 ? 21.698 25.258 38.155 1.00 36.72 126 THR A O 1
ATOM 982 N N . SER A 1 127 ? 22.139 23.032 38.076 1.00 38.72 127 SER A N 1
ATOM 983 C CA . SER A 1 127 ? 21.260 22.401 39.083 1.00 38.72 127 SER A CA 1
ATOM 984 C C . SER A 1 127 ? 19.864 22.975 39.383 1.00 38.72 127 SER A C 1
ATOM 986 O O . SER A 1 127 ? 19.737 24.028 39.999 1.00 38.72 127 SER A O 1
ATOM 988 N N . SER A 1 128 ? 18.833 22.137 39.219 1.00 37.25 128 SER A N 1
ATOM 989 C CA . SER A 1 128 ? 17.892 21.840 40.315 1.00 37.25 128 SER A CA 1
ATOM 990 C C . SER A 1 128 ? 17.074 20.581 40.007 1.00 37.25 128 SER A C 1
ATOM 992 O O . SER A 1 128 ? 16.292 20.532 39.059 1.00 37.25 128 SER A O 1
ATOM 994 N N . SER A 1 129 ? 17.280 19.547 40.816 1.00 37.81 129 SER A N 1
ATOM 995 C CA . SER A 1 129 ? 16.521 18.302 40.851 1.00 37.81 129 SER A CA 1
ATOM 996 C C . SER A 1 129 ? 15.152 18.528 41.504 1.00 37.81 129 SER A C 1
ATOM 998 O O . SER A 1 129 ? 15.064 18.942 42.658 1.00 37.81 129 SER A O 1
ATOM 1000 N N . LYS A 1 130 ? 14.067 18.202 40.791 1.00 46.34 130 LYS A N 1
ATOM 1001 C CA . LYS A 1 130 ? 12.733 18.008 41.381 1.00 46.34 130 LYS A CA 1
ATOM 1002 C C . LYS A 1 130 ? 12.261 16.572 41.118 1.00 46.34 130 LYS A C 1
ATOM 1004 O O . LYS A 1 130 ? 12.395 16.110 39.985 1.00 46.34 130 LYS A O 1
ATOM 1009 N N . PRO A 1 131 ? 11.729 15.859 42.126 1.00 44.97 131 PRO A N 1
ATOM 1010 C CA . PRO A 1 131 ? 11.204 14.509 41.945 1.00 44.97 131 PRO A CA 1
ATOM 1011 C C . PRO A 1 131 ? 9.869 14.537 41.173 1.00 44.97 131 PRO A C 1
ATOM 1013 O O . PRO A 1 131 ? 9.131 15.524 41.266 1.00 44.97 131 PRO A O 1
ATOM 1016 N N . PRO A 1 132 ? 9.527 13.477 40.417 1.00 40.34 132 PRO A N 1
ATOM 1017 C CA . PRO A 1 132 ? 8.271 13.424 39.682 1.00 40.34 132 PRO A CA 1
ATOM 1018 C C . PRO A 1 132 ? 7.105 13.168 40.644 1.00 40.34 132 PRO A C 1
ATOM 1020 O O . PRO A 1 132 ? 7.058 12.142 41.322 1.00 40.34 132 PRO A O 1
ATOM 1023 N N . LEU A 1 133 ? 6.148 14.100 40.683 1.00 37.91 133 LEU A N 1
ATOM 1024 C CA . LEU A 1 133 ? 4.848 13.861 41.303 1.00 37.91 133 LEU A CA 1
ATOM 1025 C C . LEU A 1 133 ? 4.098 12.770 40.529 1.00 37.91 133 LEU A C 1
ATOM 1027 O O . LEU A 1 133 ? 3.919 12.839 39.312 1.00 37.91 133 LEU A O 1
ATOM 1031 N N . SER A 1 134 ? 3.638 11.785 41.287 1.00 37.56 134 SER A N 1
ATOM 1032 C CA . SER A 1 134 ? 2.715 10.720 40.925 1.00 37.56 134 SER A CA 1
ATOM 1033 C C . SER A 1 134 ? 1.467 11.275 40.233 1.00 37.56 134 SER A C 1
ATOM 1035 O O . SER A 1 134 ? 0.670 12.006 40.820 1.00 37.56 134 SER A O 1
ATOM 1037 N N . ARG A 1 135 ? 1.285 10.904 38.961 1.00 38.97 135 ARG A N 1
ATOM 1038 C CA . ARG A 1 135 ? 0.070 11.190 38.194 1.00 38.97 135 ARG A CA 1
ATOM 1039 C C . ARG A 1 135 ? -0.976 10.115 38.520 1.00 38.97 135 ARG A C 1
ATOM 1041 O O . ARG A 1 135 ? -0.678 8.938 38.319 1.00 38.97 135 ARG A O 1
ATOM 1048 N N . PRO A 1 136 ? -2.179 10.464 39.006 1.00 36.78 136 PRO A N 1
ATOM 1049 C CA . PRO A 1 136 ? -3.247 9.487 39.179 1.00 36.78 136 PRO A CA 1
ATOM 1050 C C . PRO A 1 136 ? -3.743 8.988 37.808 1.00 36.78 136 PRO A C 1
ATOM 1052 O O . PRO A 1 136 ? -3.712 9.748 36.830 1.00 36.78 136 PRO A O 1
ATOM 1055 N N . PRO A 1 137 ? -4.206 7.727 37.708 1.00 38.88 137 PRO A N 1
ATOM 1056 C CA . PRO A 1 137 ? -4.744 7.184 36.471 1.00 38.88 137 PRO A CA 1
ATOM 1057 C C . PRO A 1 137 ? -6.065 7.893 36.167 1.00 38.88 137 PRO A C 1
ATOM 1059 O O . PRO A 1 137 ? -7.055 7.721 36.870 1.00 38.88 137 PRO A O 1
ATOM 1062 N N . SER A 1 138 ? -6.083 8.728 35.129 1.00 35.50 138 SER A N 1
ATOM 1063 C CA . SER A 1 138 ? -7.346 9.226 34.588 1.00 35.50 138 SER A CA 1
ATOM 1064 C C . SER A 1 138 ? -8.006 8.095 33.795 1.00 35.50 138 SER A C 1
ATOM 1066 O O . SER A 1 138 ? -7.384 7.589 32.856 1.00 35.50 138 SER A O 1
ATOM 1068 N N . PRO A 1 139 ? -9.234 7.675 34.142 1.00 40.94 139 PRO A N 1
ATOM 1069 C CA . PRO A 1 139 ? -9.980 6.727 33.341 1.00 40.94 139 PRO A CA 1
ATOM 1070 C C . PRO A 1 139 ? -10.501 7.477 32.114 1.00 40.94 139 PRO A C 1
ATOM 1072 O O . PRO A 1 139 ? -11.172 8.500 32.225 1.00 40.94 139 PRO A O 1
ATOM 1075 N N . THR A 1 140 ? -10.195 7.000 30.915 1.00 39.78 140 THR A N 1
ATOM 1076 C CA . THR A 1 140 ? -10.923 7.419 29.708 1.00 39.78 140 THR A CA 1
ATOM 1077 C C . THR A 1 140 ? -11.339 6.173 28.949 1.00 39.78 140 THR A C 1
ATOM 1079 O O . THR A 1 140 ? -10.918 5.902 27.832 1.00 39.78 140 THR A O 1
ATOM 1082 N N . ILE A 1 141 ? -12.175 5.381 29.613 1.00 43.41 141 ILE A N 1
ATOM 1083 C CA . ILE A 1 141 ? -13.089 4.465 28.946 1.00 43.41 141 ILE A CA 1
ATOM 1084 C C . ILE A 1 141 ? -14.243 5.369 28.484 1.00 43.41 141 ILE A C 1
ATOM 1086 O O . ILE A 1 141 ? -14.844 6.040 29.316 1.00 43.41 141 ILE A O 1
ATOM 1090 N N . LEU A 1 142 ? -14.508 5.410 27.171 1.00 39.81 142 LEU A N 1
ATOM 1091 C CA . LEU A 1 142 ? -15.523 6.223 26.463 1.00 39.81 142 LEU A CA 1
ATOM 1092 C C . LEU A 1 142 ? -15.093 7.642 26.022 1.00 39.81 142 LEU A C 1
ATOM 1094 O O . LEU A 1 142 ? -15.643 8.644 26.467 1.00 39.81 142 LEU A O 1
ATOM 1098 N N . SER A 1 143 ? -14.185 7.750 25.042 1.00 43.50 143 SER A N 1
ATOM 1099 C CA . SER A 1 143 ? -14.262 8.889 24.108 1.00 43.50 143 SER A CA 1
ATOM 1100 C C . SER A 1 143 ? -15.354 8.610 23.073 1.00 43.50 143 SER A C 1
ATOM 1102 O O . SER A 1 143 ? -15.337 7.569 22.419 1.00 43.50 143 SER A O 1
ATOM 1104 N N . SER A 1 144 ? -16.296 9.544 22.942 1.00 46.44 144 SER A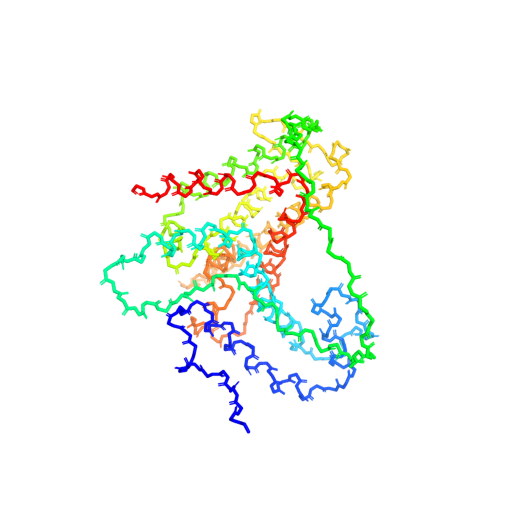 N 1
ATOM 1105 C CA . SER A 1 144 ? -17.432 9.539 22.019 1.00 46.44 144 SER A CA 1
ATOM 1106 C C . SER A 1 144 ? -16.990 9.393 20.556 1.00 46.44 144 SER A C 1
ATOM 1108 O O . SER A 1 144 ? -16.740 10.382 19.861 1.00 46.44 144 SER A O 1
ATOM 1110 N N . THR A 1 145 ? -16.866 8.167 20.051 1.00 56.06 145 THR A N 1
ATOM 1111 C CA . THR A 1 145 ? -16.678 7.964 18.615 1.00 56.06 145 THR A CA 1
ATOM 1112 C C . THR A 1 145 ? -18.033 8.096 17.947 1.00 56.06 145 THR A C 1
ATOM 1114 O O . THR A 1 145 ? -18.938 7.329 18.253 1.00 56.06 145 THR A O 1
ATOM 1117 N N . SER A 1 146 ? -18.175 9.090 17.066 1.00 72.69 146 SER A N 1
ATOM 1118 C CA . SER A 1 146 ? -19.353 9.232 16.204 1.00 72.69 146 SER A CA 1
ATOM 1119 C C . SER A 1 146 ? -19.749 7.858 15.633 1.00 72.69 146 SER A C 1
ATOM 1121 O O . SER A 1 146 ? -18.845 7.104 15.245 1.00 72.69 146 SER A O 1
ATOM 1123 N N . PRO A 1 147 ? -21.051 7.513 15.564 1.00 78.06 147 PRO A N 1
ATOM 1124 C CA . PRO A 1 147 ? -21.520 6.219 15.051 1.00 78.06 147 PRO A CA 1
ATOM 1125 C C . PRO A 1 147 ? -20.926 5.888 13.673 1.00 78.06 147 PRO A C 1
ATOM 1127 O O . PRO A 1 147 ? -20.634 4.731 13.374 1.00 78.06 147 PRO A O 1
ATOM 1130 N N . THR A 1 148 ? -20.629 6.912 12.874 1.00 81.00 148 THR A N 1
ATOM 1131 C CA . THR A 1 148 ? -19.923 6.789 11.600 1.00 81.00 148 THR A CA 1
ATOM 1132 C C . THR A 1 148 ? -18.503 6.231 11.734 1.00 81.00 148 THR A C 1
ATOM 1134 O O . THR A 1 148 ? -18.100 5.347 10.980 1.00 81.00 148 THR A O 1
ATOM 1137 N N . ILE A 1 149 ? -17.721 6.720 12.700 1.00 81.12 149 ILE A N 1
ATOM 1138 C CA . ILE A 1 149 ? -16.348 6.247 12.939 1.00 81.12 149 ILE A CA 1
ATOM 1139 C C . ILE A 1 149 ? -16.374 4.779 13.366 1.00 81.12 149 ILE A C 1
ATOM 1141 O O . ILE A 1 149 ? -15.527 3.990 12.947 1.00 81.12 149 ILE A O 1
ATOM 1145 N N . GLU A 1 150 ? -17.351 4.401 14.192 1.00 81.94 150 GLU A N 1
ATOM 1146 C CA . GLU A 1 150 ? -17.525 3.007 14.589 1.00 81.94 150 GLU A CA 1
ATOM 1147 C C . GLU A 1 150 ? -17.878 2.109 13.412 1.00 81.94 150 GLU A C 1
ATOM 1149 O O . GLU A 1 150 ? -17.330 1.012 13.321 1.00 81.94 150 GLU A O 1
ATOM 1154 N N . LEU A 1 151 ? -18.742 2.568 12.506 1.00 83.50 151 LEU A N 1
ATOM 1155 C CA . LEU A 1 151 ? -19.093 1.824 11.304 1.00 83.50 151 LEU A CA 1
ATOM 1156 C C . LEU A 1 151 ? -17.865 1.568 10.423 1.00 83.50 151 LEU A C 1
ATOM 1158 O O . LEU A 1 151 ? -17.608 0.421 10.052 1.00 83.50 151 LEU A O 1
ATOM 1162 N N . ILE A 1 152 ? -17.065 2.604 10.145 1.00 82.88 152 ILE A N 1
ATOM 1163 C CA . ILE A 1 152 ? -15.836 2.467 9.345 1.00 82.88 152 ILE A CA 1
ATOM 1164 C C . ILE A 1 152 ? -14.877 1.486 10.031 1.00 82.88 152 ILE A C 1
ATOM 1166 O O . ILE A 1 152 ? -14.344 0.577 9.396 1.00 82.88 152 ILE A O 1
ATOM 1170 N N . ARG A 1 153 ? -14.705 1.613 11.350 1.00 83.69 153 ARG A N 1
ATOM 1171 C CA . ARG A 1 153 ? -13.833 0.736 12.136 1.00 83.69 153 ARG A CA 1
ATOM 1172 C C . ARG A 1 153 ? -14.292 -0.724 12.115 1.00 83.69 153 ARG A C 1
ATOM 1174 O O . ARG A 1 153 ? -13.470 -1.606 11.882 1.00 83.69 153 ARG A O 1
ATOM 1181 N N . LYS A 1 154 ? -15.583 -0.984 12.342 1.00 83.69 154 LYS A N 1
ATOM 1182 C CA . LYS A 1 154 ? -16.167 -2.336 12.300 1.00 83.69 154 LYS A CA 1
ATOM 1183 C C . LYS A 1 154 ? -15.966 -2.970 10.928 1.00 83.69 154 LYS A C 1
ATOM 1185 O O . LYS A 1 154 ? -15.572 -4.126 10.853 1.00 83.69 154 LYS A O 1
ATOM 1190 N N . THR A 1 155 ? -16.172 -2.197 9.867 1.00 86.50 155 THR A N 1
ATOM 1191 C CA . THR A 1 155 ? -16.004 -2.661 8.482 1.00 86.50 155 THR A CA 1
ATOM 1192 C C . THR A 1 155 ? -14.550 -3.013 8.185 1.00 86.50 155 THR A C 1
ATOM 1194 O O . THR A 1 155 ? -14.274 -4.071 7.623 1.00 86.50 155 THR A O 1
ATOM 1197 N N . LEU A 1 156 ? -13.610 -2.182 8.642 1.00 85.69 156 LEU A N 1
ATOM 1198 C CA . LEU A 1 156 ? -12.181 -2.431 8.478 1.00 85.69 156 LEU A CA 1
ATOM 1199 C C . LEU A 1 156 ? -11.722 -3.679 9.237 1.00 85.69 156 LEU A C 1
ATOM 1201 O O . LEU A 1 156 ? -11.006 -4.502 8.678 1.00 85.69 156 LEU A O 1
ATOM 1205 N N . TYR A 1 157 ? -12.155 -3.861 10.485 1.00 85.25 157 TYR A N 1
ATOM 1206 C CA . TYR A 1 157 ? -11.776 -5.039 11.271 1.00 85.25 157 TYR A CA 1
ATOM 1207 C C . TYR A 1 157 ? -12.455 -6.325 10.801 1.00 85.25 157 TYR A C 1
ATOM 1209 O O . TYR A 1 157 ? -11.810 -7.370 10.819 1.00 85.25 157 TYR A O 1
ATOM 1217 N N . ALA A 1 158 ? -13.707 -6.257 10.340 1.00 85.69 158 ALA A N 1
ATOM 1218 C CA . ALA A 1 158 ? -14.371 -7.393 9.704 1.00 85.69 158 ALA A CA 1
ATOM 1219 C C . ALA A 1 158 ? -13.599 -7.832 8.451 1.00 85.69 158 ALA A C 1
ATOM 1221 O O . ALA A 1 158 ? -13.218 -8.991 8.334 1.00 85.69 158 ALA A O 1
ATOM 1222 N N . THR A 1 159 ? -13.251 -6.873 7.588 1.00 88.94 159 THR A N 1
ATOM 1223 C CA . THR A 1 159 ? -12.481 -7.152 6.371 1.00 88.94 159 THR A CA 1
ATOM 1224 C C . THR A 1 159 ? -11.090 -7.711 6.686 1.00 88.94 159 THR A C 1
ATOM 1226 O O . THR A 1 159 ? -10.630 -8.640 6.031 1.00 88.94 159 THR A O 1
ATOM 1229 N N . LEU A 1 160 ? -10.416 -7.184 7.710 1.00 86.94 160 LEU A N 1
ATOM 1230 C CA . LEU A 1 160 ? -9.109 -7.681 8.142 1.00 86.94 160 LEU A CA 1
ATOM 1231 C C . LEU A 1 160 ? -9.180 -9.132 8.640 1.00 86.94 160 LEU A C 1
ATOM 1233 O O . LEU A 1 160 ? -8.302 -9.934 8.318 1.00 86.94 160 LEU A O 1
ATOM 1237 N N . ALA A 1 161 ? -10.222 -9.480 9.400 1.00 83.81 161 ALA A N 1
ATOM 1238 C CA . ALA A 1 161 ? -10.454 -10.854 9.834 1.00 83.81 161 ALA A CA 1
ATOM 1239 C C . ALA A 1 161 ? -10.692 -11.791 8.637 1.00 83.81 161 ALA A C 1
ATOM 1241 O O . ALA A 1 161 ? -10.128 -12.886 8.601 1.00 83.81 161 ALA A O 1
ATOM 1242 N N . ASP A 1 162 ? -11.450 -11.343 7.632 1.00 86.25 162 ASP A N 1
ATOM 1243 C CA . ASP A 1 162 ? -11.655 -12.105 6.399 1.00 86.25 162 ASP A CA 1
ATOM 1244 C C . ASP A 1 162 ? -10.340 -12.319 5.638 1.00 86.25 162 ASP A C 1
ATOM 1246 O O . ASP A 1 162 ? -10.058 -13.442 5.222 1.00 86.25 162 ASP A O 1
ATOM 1250 N N . ILE A 1 163 ? -9.492 -11.294 5.506 1.00 88.88 163 ILE A N 1
ATOM 1251 C CA . ILE A 1 163 ? -8.179 -11.423 4.851 1.00 88.88 163 ILE A CA 1
ATOM 1252 C C . ILE A 1 163 ? -7.305 -12.461 5.557 1.00 88.88 163 ILE A C 1
ATOM 1254 O O . ILE A 1 163 ? -6.739 -13.336 4.905 1.00 88.88 163 ILE A O 1
ATOM 1258 N N . LEU A 1 164 ? -7.222 -12.412 6.886 1.00 82.75 164 LEU A N 1
ATOM 1259 C CA . LEU A 1 164 ? -6.404 -13.359 7.647 1.00 82.75 164 LEU A CA 1
ATOM 1260 C C . LEU A 1 164 ? -6.923 -14.796 7.561 1.00 82.75 164 LEU A C 1
ATOM 1262 O O . LEU A 1 164 ? -6.129 -15.732 7.586 1.00 82.75 164 LEU A O 1
ATOM 1266 N N . LYS A 1 165 ? -8.240 -14.976 7.425 1.00 84.12 165 LYS A N 1
ATOM 1267 C CA . LYS A 1 165 ? -8.850 -16.292 7.222 1.00 84.12 165 LYS A CA 1
ATOM 1268 C C . LYS A 1 165 ? -8.527 -16.877 5.844 1.00 84.12 165 LYS A C 1
ATOM 1270 O O . LYS A 1 165 ? -8.328 -18.083 5.738 1.00 84.12 165 LYS A O 1
ATOM 1275 N N . HIS A 1 166 ? -8.504 -16.050 4.799 1.00 85.00 166 HIS A N 1
ATOM 1276 C CA . HIS A 1 166 ? -8.348 -16.515 3.416 1.00 85.00 166 HIS A CA 1
ATOM 1277 C C . HIS A 1 166 ? -6.896 -16.503 2.915 1.00 85.00 166 HIS A C 1
ATOM 1279 O O . HIS A 1 166 ? -6.630 -17.070 1.858 1.00 85.00 166 HIS A O 1
ATOM 1285 N N . GLN A 1 167 ? -5.955 -15.915 3.665 1.00 84.94 167 GLN A N 1
ATOM 1286 C CA . GLN A 1 167 ? -4.557 -15.774 3.250 1.00 84.94 167 GLN A CA 1
ATOM 1287 C C . GLN A 1 167 ? -3.587 -16.542 4.176 1.00 84.94 167 GLN A C 1
ATOM 1289 O O . GLN A 1 167 ? -3.017 -15.961 5.107 1.00 84.94 167 GLN A O 1
ATOM 1294 N N . PRO A 1 168 ? -3.330 -17.842 3.921 1.00 83.06 168 PRO A N 1
ATOM 1295 C CA . PRO A 1 168 ? -2.504 -18.692 4.790 1.00 83.06 168 PRO A CA 1
ATOM 1296 C C . PRO A 1 168 ? -1.013 -18.317 4.801 1.00 83.06 168 PRO A C 1
ATOM 1298 O O . PRO A 1 168 ? -0.266 -18.745 5.681 1.00 83.06 168 PRO A O 1
ATOM 1301 N N . SER A 1 169 ? -0.557 -17.501 3.851 1.00 86.06 169 SER A N 1
ATOM 1302 C CA . SER A 1 169 ? 0.814 -16.992 3.812 1.00 86.06 169 SER A CA 1
ATOM 1303 C C . SER A 1 169 ? 1.090 -15.906 4.859 1.00 86.06 169 SER A C 1
ATOM 1305 O O . SER A 1 169 ? 2.241 -15.759 5.273 1.00 86.06 169 SER A O 1
ATOM 1307 N N . LEU A 1 170 ? 0.069 -15.178 5.335 1.00 83.94 170 LEU A N 1
ATOM 1308 C CA . LEU A 1 170 ? 0.236 -14.108 6.328 1.00 83.94 170 LEU A CA 1
ATOM 1309 C C . LEU A 1 170 ? 0.667 -14.631 7.710 1.00 83.94 170 LEU A C 1
ATOM 1311 O O . LEU A 1 170 ? 1.590 -14.048 8.277 1.00 83.94 170 LEU A O 1
ATOM 1315 N N . PRO A 1 171 ? 0.107 -15.733 8.252 1.00 79.31 171 PRO A N 1
ATOM 1316 C CA . PRO A 1 171 ? 0.618 -16.353 9.478 1.00 79.31 171 PRO A CA 1
ATOM 1317 C C . PRO A 1 171 ? 2.082 -16.799 9.393 1.00 79.31 171 PRO A C 1
ATOM 1319 O O . PRO A 1 171 ? 2.840 -16.629 10.347 1.00 79.31 171 PRO A O 1
ATOM 1322 N N . LEU A 1 172 ? 2.507 -17.348 8.250 1.00 81.69 172 LEU A N 1
ATOM 1323 C CA . LEU A 1 172 ? 3.911 -17.716 8.034 1.00 81.69 172 LEU A CA 1
ATOM 1324 C C . LEU A 1 172 ? 4.797 -16.469 8.005 1.00 81.69 172 LEU A C 1
ATOM 1326 O O . LEU A 1 172 ? 5.835 -16.424 8.664 1.00 81.69 172 LEU A O 1
ATOM 1330 N N . LEU A 1 173 ? 4.339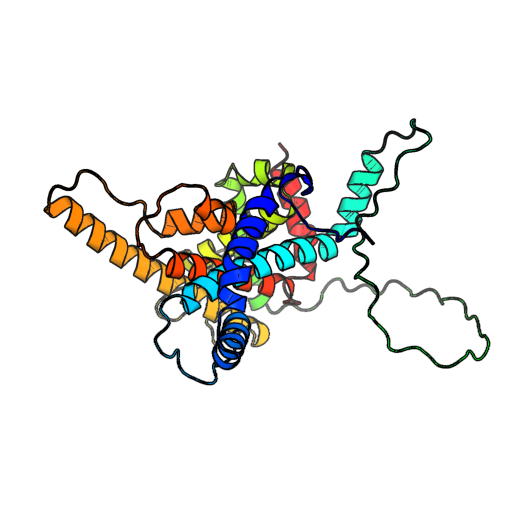 -15.434 7.301 1.00 82.12 173 LEU A N 1
ATOM 1331 C CA . LEU A 1 173 ? 5.023 -14.153 7.214 1.00 82.12 173 LEU A CA 1
ATOM 1332 C C . LEU A 1 173 ? 5.108 -13.457 8.572 1.00 82.12 173 LEU A C 1
ATOM 1334 O O . LEU A 1 173 ? 6.108 -12.815 8.854 1.00 82.12 173 LEU A O 1
ATOM 1338 N N . LEU A 1 174 ? 4.110 -13.625 9.440 1.00 80.94 174 LEU A N 1
ATOM 1339 C CA . LEU A 1 174 ? 4.114 -13.077 10.794 1.00 80.94 174 LEU A CA 1
ATOM 1340 C C . LEU A 1 174 ? 5.251 -13.653 11.643 1.00 80.94 174 LEU A C 1
ATOM 1342 O O . LEU A 1 174 ? 5.797 -12.942 12.480 1.00 80.94 174 LEU A O 1
ATOM 1346 N N . LYS A 1 175 ? 5.628 -14.916 11.412 1.00 78.50 175 LYS A N 1
ATOM 1347 C CA . LYS A 1 175 ? 6.755 -15.562 12.101 1.00 78.50 175 LYS A CA 1
ATOM 1348 C C . LYS A 1 175 ? 8.104 -15.073 11.573 1.00 78.50 175 LYS A C 1
ATOM 1350 O O . LYS A 1 175 ? 9.029 -14.896 12.357 1.00 78.50 175 LYS A O 1
ATOM 1355 N N . SER A 1 176 ? 8.226 -14.868 10.260 1.00 81.38 176 SER A N 1
ATOM 1356 C CA . SER A 1 176 ? 9.501 -14.516 9.619 1.00 81.38 176 SER A CA 1
ATOM 1357 C C . SER A 1 176 ? 9.766 -13.009 9.512 1.00 81.38 176 SER A C 1
ATOM 1359 O O . SER A 1 176 ? 10.912 -12.583 9.577 1.00 81.38 176 SER A O 1
ATOM 1361 N N . ASP A 1 177 ? 8.734 -12.192 9.303 1.00 81.94 177 ASP A N 1
ATOM 1362 C CA . ASP A 1 177 ? 8.806 -10.731 9.171 1.00 81.94 177 ASP A CA 1
ATOM 1363 C C . ASP A 1 177 ? 7.496 -10.087 9.688 1.00 81.94 177 ASP A C 1
ATOM 1365 O O . ASP A 1 177 ? 6.599 -9.748 8.905 1.00 81.94 177 ASP A O 1
ATOM 1369 N N . PRO A 1 178 ? 7.357 -9.919 11.020 1.00 81.44 178 PRO A N 1
ATOM 1370 C CA . PRO A 1 178 ? 6.159 -9.344 11.628 1.00 81.44 178 PRO A CA 1
ATOM 1371 C C . PRO A 1 178 ? 5.777 -7.946 11.104 1.00 81.44 178 PRO A C 1
ATOM 1373 O O . PRO A 1 178 ? 4.590 -7.734 10.829 1.00 81.44 178 PRO A O 1
ATOM 1376 N N . PRO A 1 179 ? 6.724 -6.995 10.913 1.00 85.19 179 PRO A N 1
ATOM 1377 C CA . PRO A 1 179 ? 6.418 -5.715 10.281 1.00 85.19 179 PRO A CA 1
ATOM 1378 C C . PRO A 1 179 ? 5.766 -5.878 8.911 1.00 85.19 179 PRO A C 1
ATOM 1380 O O . PRO A 1 179 ? 4.732 -5.256 8.651 1.00 85.19 179 PRO A O 1
ATOM 1383 N N . ARG A 1 180 ? 6.326 -6.734 8.045 1.00 87.62 180 ARG A N 1
ATOM 1384 C CA . ARG A 1 180 ? 5.739 -6.980 6.728 1.00 87.62 180 ARG A CA 1
ATOM 1385 C C . ARG A 1 180 ? 4.347 -7.585 6.851 1.00 87.62 180 ARG A C 1
ATOM 1387 O O . ARG A 1 180 ? 3.439 -7.093 6.191 1.00 87.62 180 ARG A O 1
ATOM 1394 N N . ALA A 1 181 ? 4.164 -8.614 7.674 1.00 87.44 181 ALA A N 1
ATOM 1395 C CA . ALA A 1 181 ? 2.870 -9.277 7.829 1.00 87.44 181 ALA A CA 1
ATOM 1396 C C . ALA A 1 181 ? 1.774 -8.304 8.284 1.00 87.44 181 ALA A C 1
ATOM 1398 O O . ALA A 1 181 ? 0.667 -8.319 7.741 1.00 87.44 181 ALA A O 1
ATOM 1399 N N . TYR A 1 182 ? 2.096 -7.413 9.228 1.00 86.38 182 TYR A N 1
ATOM 1400 C CA . TYR A 1 182 ? 1.186 -6.364 9.684 1.00 86.38 182 TYR A CA 1
ATOM 1401 C C . TYR A 1 182 ? 0.746 -5.460 8.529 1.00 86.38 182 TYR A C 1
ATOM 1403 O O . TYR A 1 182 ? -0.449 -5.330 8.256 1.00 86.38 182 TYR A O 1
ATOM 1411 N N . PHE A 1 183 ? 1.703 -4.849 7.824 1.00 89.81 183 PHE A N 1
ATOM 1412 C CA . PHE A 1 183 ? 1.375 -3.894 6.767 1.00 89.81 183 PHE A CA 1
ATOM 1413 C C . PHE A 1 183 ? 0.761 -4.560 5.537 1.00 89.81 183 PHE A C 1
ATOM 1415 O O . PHE A 1 183 ? -0.160 -3.988 4.966 1.00 89.81 183 PHE A O 1
ATOM 1422 N N . ALA A 1 184 ? 1.173 -5.779 5.186 1.00 91.75 184 ALA A N 1
ATOM 1423 C CA . ALA A 1 184 ? 0.522 -6.581 4.154 1.00 91.75 184 ALA A CA 1
ATOM 1424 C C . ALA A 1 184 ? -0.960 -6.802 4.483 1.00 91.75 184 ALA A C 1
ATOM 1426 O O . ALA A 1 184 ? -1.822 -6.542 3.647 1.00 91.75 184 ALA A O 1
ATOM 1427 N N . SER A 1 185 ? -1.272 -7.195 5.722 1.00 90.62 185 SER A N 1
ATOM 1428 C CA . SER A 1 185 ? -2.653 -7.423 6.164 1.00 90.62 185 SER A CA 1
ATOM 1429 C C . SER A 1 185 ? -3.500 -6.149 6.065 1.00 90.62 185 SER A C 1
ATOM 1431 O O . SER A 1 185 ? -4.607 -6.174 5.527 1.00 90.62 185 SER A O 1
ATOM 1433 N N . VAL A 1 186 ? -2.975 -5.012 6.535 1.00 91.31 186 VAL A N 1
ATOM 1434 C CA . VAL A 1 186 ? -3.676 -3.716 6.477 1.00 91.31 186 VAL A CA 1
ATOM 1435 C C . VAL A 1 186 ? -3.851 -3.237 5.034 1.00 91.31 186 VAL A C 1
ATOM 1437 O O . VAL A 1 186 ? -4.934 -2.789 4.664 1.00 91.31 186 VAL A O 1
ATOM 1440 N N . SER A 1 187 ? -2.821 -3.356 4.200 1.00 94.75 187 SER A N 1
ATOM 1441 C CA . SER A 1 187 ? -2.874 -2.955 2.794 1.00 94.75 187 SER A CA 1
ATOM 1442 C C . SER A 1 187 ? -3.844 -3.811 1.976 1.00 94.75 187 SER A C 1
ATOM 1444 O O . SER A 1 187 ? -4.628 -3.273 1.196 1.00 94.75 187 SER A O 1
ATOM 1446 N N . LEU A 1 188 ? -3.852 -5.131 2.187 1.00 94.62 188 LEU A N 1
ATOM 1447 C CA . LEU A 1 188 ? -4.824 -6.038 1.570 1.00 94.62 188 LEU A CA 1
ATOM 1448 C C . LEU A 1 188 ? -6.248 -5.747 2.053 1.00 94.62 188 LEU A C 1
ATOM 1450 O O . LEU A 1 188 ? -7.180 -5.790 1.257 1.00 94.62 188 LEU A O 1
ATOM 1454 N N . THR A 1 189 ? -6.416 -5.378 3.325 1.00 93.50 189 THR A N 1
ATOM 1455 C CA . THR A 1 189 ? -7.708 -4.932 3.870 1.00 93.50 189 THR A CA 1
ATOM 1456 C C . THR A 1 189 ? -8.198 -3.670 3.164 1.00 93.50 189 THR A C 1
ATOM 1458 O O . THR A 1 189 ? -9.345 -3.618 2.733 1.00 93.50 189 THR A O 1
ATOM 1461 N N . ILE A 1 190 ? -7.329 -2.669 2.994 1.00 94.25 190 ILE A N 1
ATOM 1462 C CA . ILE A 1 190 ? -7.635 -1.428 2.267 1.00 94.25 190 ILE A CA 1
ATOM 1463 C C . ILE A 1 190 ? -8.039 -1.722 0.822 1.00 94.25 190 ILE A C 1
ATOM 1465 O O . ILE A 1 190 ? -9.057 -1.208 0.356 1.00 94.25 190 ILE A O 1
ATOM 1469 N N . LEU A 1 191 ? -7.274 -2.567 0.124 1.00 95.81 191 LEU A N 1
ATOM 1470 C CA . LEU A 1 191 ? -7.596 -2.987 -1.237 1.00 95.81 191 LEU A CA 1
ATOM 1471 C C . LEU A 1 191 ? -8.964 -3.682 -1.277 1.00 95.81 191 LEU A C 1
ATOM 1473 O O . LEU A 1 191 ? -9.823 -3.297 -2.062 1.00 95.81 191 LEU A O 1
ATOM 1477 N N . ASN A 1 192 ? -9.207 -4.645 -0.387 1.00 94.19 192 ASN A N 1
ATOM 1478 C CA . ASN A 1 192 ? -10.459 -5.395 -0.352 1.00 94.19 192 ASN A CA 1
ATOM 1479 C C . ASN A 1 192 ? -11.672 -4.517 -0.015 1.00 94.19 192 ASN A C 1
ATOM 1481 O O . ASN A 1 192 ? -12.725 -4.670 -0.628 1.00 94.19 192 ASN A O 1
ATOM 1485 N N . MET A 1 193 ? -11.526 -3.569 0.915 1.00 92.25 193 MET A N 1
ATOM 1486 C CA . MET A 1 193 ? -12.564 -2.577 1.202 1.00 92.25 193 MET A CA 1
ATOM 1487 C C . MET A 1 193 ? -12.850 -1.699 -0.017 1.00 92.25 193 MET A C 1
ATOM 1489 O O . MET A 1 193 ? -14.010 -1.449 -0.326 1.00 92.25 193 MET A O 1
ATOM 1493 N N . SER A 1 194 ? -11.812 -1.256 -0.728 1.00 93.25 194 SER A N 1
ATOM 1494 C CA . SER A 1 194 ? -11.961 -0.412 -1.922 1.00 93.25 194 SER A CA 1
ATOM 1495 C C . SER A 1 194 ? -12.731 -1.121 -3.042 1.00 93.25 194 SER A C 1
ATOM 1497 O O . SER A 1 194 ? -13.479 -0.480 -3.775 1.00 93.25 194 SER A O 1
ATOM 1499 N N . LEU A 1 195 ? -12.574 -2.443 -3.156 1.00 92.56 195 LEU A N 1
ATOM 1500 C CA . LEU A 1 195 ? -13.246 -3.258 -4.171 1.00 92.56 195 LEU A CA 1
ATOM 1501 C C . LEU A 1 195 ? -14.684 -3.618 -3.795 1.00 92.56 195 LEU A C 1
ATOM 1503 O O . LEU A 1 195 ? -15.571 -3.546 -4.640 1.00 92.56 195 LEU A O 1
ATOM 1507 N N . ASN A 1 196 ? -14.914 -3.990 -2.533 1.00 90.94 196 ASN A N 1
ATOM 1508 C CA . ASN A 1 196 ? -16.165 -4.639 -2.125 1.00 90.94 196 ASN A CA 1
ATOM 1509 C C . ASN A 1 196 ? -17.069 -3.763 -1.255 1.00 90.94 196 ASN A C 1
ATOM 1511 O O . ASN A 1 196 ? -18.272 -4.004 -1.167 1.00 90.94 196 ASN A O 1
ATOM 1515 N N . CYS A 1 197 ? -16.501 -2.772 -0.569 1.00 88.94 197 CYS A N 1
ATOM 1516 C CA . CYS A 1 197 ? -17.230 -1.950 0.390 1.00 88.94 197 CYS A CA 1
ATOM 1517 C C . CYS A 1 197 ? -17.488 -0.536 -0.123 1.00 88.94 197 CYS A C 1
ATOM 1519 O O . CYS A 1 197 ? -18.340 0.128 0.452 1.00 88.94 197 CYS A O 1
ATOM 1521 N N . ILE A 1 198 ? -16.787 -0.061 -1.155 1.00 87.56 198 ILE A N 1
ATOM 1522 C CA . ILE A 1 198 ? -16.995 1.284 -1.701 1.00 87.56 198 ILE A CA 1
ATOM 1523 C C . ILE A 1 198 ? -17.763 1.218 -3.017 1.00 87.56 198 ILE A C 1
ATOM 1525 O O . ILE A 1 198 ? -17.339 0.566 -3.976 1.00 87.56 198 ILE A O 1
ATOM 1529 N N . ASP A 1 199 ? -18.885 1.926 -3.049 1.00 83.44 199 ASP A N 1
ATOM 1530 C CA . ASP A 1 199 ? -19.692 2.121 -4.241 1.00 83.44 199 ASP A CA 1
ATOM 1531 C C . ASP A 1 199 ? -18.932 3.020 -5.243 1.00 83.44 199 ASP A C 1
ATOM 1533 O O . ASP A 1 199 ? -18.491 4.113 -4.869 1.00 83.44 199 ASP A O 1
ATOM 1537 N N . PRO A 1 200 ? -18.709 2.566 -6.491 1.00 72.19 200 PRO A N 1
ATOM 1538 C CA . PRO A 1 200 ? -18.005 3.349 -7.505 1.00 72.19 200 PRO A CA 1
ATOM 1539 C C . PRO A 1 200 ? -18.710 4.644 -7.904 1.00 72.19 200 PRO A C 1
ATOM 1541 O O . PRO A 1 200 ? -18.013 5.582 -8.295 1.00 72.19 200 PRO A O 1
ATOM 1544 N N . GLU A 1 201 ? -20.043 4.673 -7.841 1.00 76.12 201 GLU A N 1
ATOM 1545 C CA . GLU A 1 201 ? -20.865 5.728 -8.440 1.00 76.12 201 GLU A CA 1
ATOM 1546 C C . GLU A 1 201 ? -20.912 6.972 -7.552 1.00 76.12 201 GLU A C 1
ATOM 1548 O O . GLU A 1 201 ? -20.718 8.095 -8.014 1.00 76.12 201 GLU A O 1
ATOM 1553 N N . ASP A 1 202 ? -21.145 6.776 -6.253 1.00 77.81 202 ASP A N 1
ATOM 1554 C CA . ASP A 1 202 ? -21.311 7.869 -5.289 1.00 77.81 202 ASP A CA 1
ATOM 1555 C C . ASP A 1 202 ? -20.208 7.919 -4.216 1.00 77.81 202 ASP A C 1
ATOM 1557 O O . ASP A 1 202 ? -20.212 8.804 -3.353 1.00 77.81 202 ASP A O 1
ATOM 1561 N N . GLY A 1 203 ? -19.250 6.984 -4.256 1.00 73.44 203 GLY A N 1
ATOM 1562 C CA . GLY A 1 203 ? -18.147 6.894 -3.296 1.00 73.44 203 GLY A CA 1
ATOM 1563 C C . GLY A 1 203 ? -18.592 6.534 -1.878 1.00 73.44 203 GLY A C 1
ATOM 1564 O O . GLY A 1 203 ? -17.825 6.706 -0.925 1.00 73.44 203 GLY A O 1
ATOM 1565 N N . SER A 1 204 ? -19.835 6.081 -1.706 1.00 84.50 204 SER A N 1
ATOM 1566 C CA . SER A 1 204 ? -20.362 5.684 -0.407 1.00 84.50 204 SER A CA 1
ATOM 1567 C C . SER A 1 204 ? -19.776 4.354 0.055 1.00 84.50 204 SER A C 1
ATOM 1569 O O . SER A 1 204 ? -19.457 3.466 -0.734 1.00 84.50 204 SER A O 1
ATOM 1571 N N . ALA A 1 205 ? -19.651 4.199 1.368 1.00 84.75 205 ALA A N 1
ATOM 1572 C CA . ALA A 1 205 ? -19.195 2.961 1.969 1.00 84.75 205 ALA A CA 1
ATOM 1573 C C . ALA A 1 205 ? -20.369 2.128 2.475 1.00 84.75 205 ALA A C 1
ATOM 1575 O O . ALA A 1 205 ? -21.191 2.593 3.261 1.00 84.75 205 ALA A O 1
ATOM 1576 N N . ARG A 1 206 ? -20.411 0.863 2.078 1.00 85.44 206 ARG A N 1
ATOM 1577 C CA . ARG A 1 206 ? -21.260 -0.168 2.661 1.00 85.44 206 ARG A CA 1
ATOM 1578 C C . ARG A 1 206 ? -20.526 -0.783 3.845 1.00 85.44 206 ARG A C 1
ATOM 1580 O O . ARG A 1 206 ? -19.539 -1.496 3.681 1.00 85.44 206 ARG A O 1
ATOM 1587 N N . GLY A 1 207 ? -21.003 -0.482 5.042 1.00 79.75 207 GLY A N 1
ATOM 1588 C CA . GLY A 1 207 ? -20.492 -1.069 6.265 1.00 79.75 207 GLY A CA 1
ATOM 1589 C C . GLY A 1 207 ? -21.102 -2.432 6.594 1.00 79.75 207 GLY A C 1
ATOM 1590 O O . GLY A 1 207 ? -21.937 -2.979 5.866 1.00 79.75 207 GLY A O 1
ATOM 1591 N N . VAL A 1 208 ? -20.676 -2.984 7.731 1.00 74.88 208 VAL A N 1
ATOM 1592 C CA . VAL A 1 208 ? -21.173 -4.268 8.256 1.00 74.88 208 VAL A CA 1
ATOM 1593 C C . VAL A 1 208 ? -22.692 -4.197 8.471 1.00 74.88 208 VAL A C 1
ATOM 1595 O O . VAL A 1 208 ? -23.199 -3.184 8.944 1.00 74.88 208 VAL A O 1
ATOM 1598 N N . LEU A 1 209 ? -23.416 -5.271 8.130 1.00 71.31 209 LEU A N 1
ATOM 1599 C CA . LEU A 1 209 ? -24.891 -5.357 8.159 1.00 71.31 209 LEU A CA 1
ATOM 1600 C C . LEU A 1 209 ? -25.621 -4.478 7.122 1.00 71.31 209 LEU A C 1
ATOM 1602 O O . LEU A 1 209 ? -26.815 -4.230 7.255 1.00 71.31 209 LEU A O 1
ATOM 1606 N N . GLY A 1 210 ? -24.929 -4.020 6.073 1.00 73.81 210 GLY A N 1
ATOM 1607 C CA . GLY A 1 210 ? -25.549 -3.311 4.948 1.00 73.81 210 GLY A CA 1
ATOM 1608 C C . GLY A 1 210 ? -25.809 -1.822 5.187 1.00 73.81 210 GLY A C 1
ATOM 1609 O O . GLY A 1 210 ? -26.400 -1.171 4.327 1.00 73.81 210 GLY A O 1
ATOM 1610 N N . GLN A 1 211 ? -25.352 -1.266 6.312 1.00 79.69 211 GLN A N 1
ATOM 1611 C CA . GLN A 1 211 ? -25.467 0.163 6.593 1.00 79.69 211 GLN A CA 1
ATOM 1612 C C . GLN A 1 211 ? -24.646 0.970 5.577 1.00 79.69 211 GLN A C 1
ATOM 1614 O O . GLN A 1 211 ? -23.453 0.729 5.411 1.00 79.69 211 GLN A O 1
ATOM 1619 N N . LYS A 1 212 ? -25.278 1.928 4.898 1.00 84.81 212 LYS A N 1
ATOM 1620 C CA . LYS A 1 212 ? -24.624 2.806 3.922 1.00 84.81 212 LYS A CA 1
ATOM 1621 C C . LYS A 1 212 ? -24.124 4.070 4.620 1.00 84.81 212 LYS A C 1
ATOM 1623 O O . LYS A 1 212 ? -24.836 4.632 5.446 1.00 84.81 212 LYS A O 1
ATOM 1628 N N . LEU A 1 213 ? -22.914 4.496 4.282 1.00 83.88 213 LEU A N 1
ATOM 1629 C CA . LEU A 1 213 ? -22.314 5.744 4.726 1.00 83.88 213 LEU A CA 1
ATOM 1630 C C . LEU A 1 213 ? -21.949 6.588 3.514 1.00 83.88 213 LEU A C 1
ATOM 1632 O O . LEU A 1 213 ? -21.070 6.220 2.736 1.00 83.88 213 LEU A O 1
ATOM 1636 N N . THR A 1 214 ? -22.582 7.743 3.379 1.00 86.19 214 THR A N 1
ATOM 1637 C CA . THR A 1 214 ? -22.238 8.698 2.324 1.00 86.19 214 THR A CA 1
ATOM 1638 C C . THR A 1 214 ? -21.018 9.540 2.709 1.00 86.19 214 THR A C 1
ATOM 1640 O O . THR A 1 214 ? -20.706 9.732 3.887 1.00 86.19 214 THR A O 1
ATOM 1643 N N . LEU A 1 215 ? -20.332 10.116 1.717 1.00 81.75 215 LEU A N 1
ATOM 1644 C CA . LEU A 1 215 ? -19.227 11.054 1.967 1.00 81.75 215 LEU A CA 1
ATOM 1645 C C . LEU A 1 215 ? -19.673 12.317 2.726 1.00 81.75 215 LEU A C 1
ATOM 1647 O O . LEU A 1 215 ? -18.860 12.950 3.404 1.00 81.75 215 LEU A O 1
ATOM 1651 N N . VAL A 1 216 ? -20.957 12.678 2.641 1.00 83.00 216 VAL A N 1
ATOM 1652 C CA . VAL A 1 216 ? -21.542 13.813 3.371 1.00 83.00 216 VAL A CA 1
ATOM 1653 C C . VAL A 1 216 ? -21.581 13.528 4.873 1.00 83.00 216 VAL A C 1
ATOM 1655 O O . VAL A 1 216 ? -21.199 14.385 5.667 1.00 83.00 216 VAL A O 1
ATOM 1658 N N . GLU A 1 217 ? -21.968 12.308 5.247 1.00 83.19 217 GLU A N 1
ATOM 1659 C CA . GLU A 1 217 ? -22.056 11.826 6.633 1.00 83.19 217 GLU A CA 1
ATOM 1660 C C . GLU A 1 217 ? -20.691 11.435 7.224 1.00 83.19 217 GLU A C 1
ATOM 1662 O O . GLU A 1 217 ? -20.566 11.189 8.429 1.00 83.19 217 GLU A O 1
ATOM 1667 N N . CYS A 1 218 ? -19.656 11.357 6.384 1.00 83.31 218 CYS A N 1
ATOM 1668 C CA . CYS A 1 218 ? -18.305 11.035 6.809 1.00 83.31 218 CYS A CA 1
ATOM 1669 C C . CYS A 1 218 ? -17.691 12.199 7.614 1.00 83.31 218 CYS A C 1
ATOM 1671 O O . CYS A 1 218 ? -17.666 13.333 7.127 1.00 83.31 218 CYS A O 1
ATOM 1673 N N . PRO A 1 219 ? -17.124 11.943 8.809 1.00 85.75 219 PRO A N 1
ATOM 1674 C CA . PRO A 1 219 ? -16.358 12.928 9.562 1.00 85.75 219 PRO A CA 1
ATOM 1675 C C . PRO A 1 219 ? -15.271 13.561 8.702 1.00 85.75 219 PRO A C 1
ATOM 1677 O O . PRO A 1 219 ? -14.603 12.861 7.934 1.00 85.75 219 PRO A O 1
ATOM 1680 N N . THR A 1 220 ? -15.077 14.871 8.846 1.00 84.81 220 THR A N 1
ATOM 1681 C CA . THR A 1 220 ? -14.136 15.659 8.037 1.00 84.81 220 THR A CA 1
ATOM 1682 C C . THR A 1 220 ? -12.726 15.073 8.057 1.00 84.81 220 THR A C 1
ATOM 1684 O O . THR A 1 220 ? -12.063 15.034 7.025 1.00 84.81 220 THR A O 1
ATOM 1687 N N . GLU A 1 221 ? -12.294 14.530 9.196 1.00 84.06 221 GLU A N 1
ATOM 1688 C CA . GLU A 1 221 ? -10.968 13.932 9.371 1.00 84.06 221 GLU A CA 1
ATOM 1689 C C . GLU A 1 221 ? -10.787 12.625 8.585 1.00 84.06 221 GLU A C 1
ATOM 1691 O O . GLU A 1 221 ? -9.658 12.216 8.322 1.00 84.06 221 GLU A O 1
ATOM 1696 N N . LEU A 1 222 ? -11.886 11.956 8.218 1.00 85.06 222 LEU A N 1
ATOM 1697 C CA . LEU A 1 222 ? -11.887 10.688 7.485 1.00 85.06 222 LEU A CA 1
ATOM 1698 C C . LEU A 1 222 ? -12.298 10.842 6.019 1.00 85.06 222 LEU A C 1
ATOM 1700 O O . LEU A 1 222 ? -12.070 9.916 5.245 1.00 85.06 222 LEU A O 1
ATOM 1704 N N . LYS A 1 223 ? -12.840 11.996 5.604 1.00 86.19 223 LYS A N 1
ATOM 1705 C CA . LYS A 1 223 ? -13.282 12.224 4.215 1.00 86.19 223 LYS A CA 1
ATOM 1706 C C . LYS A 1 223 ? -12.178 11.935 3.203 1.00 86.19 223 LYS A C 1
ATOM 1708 O O . LYS A 1 223 ? -12.413 11.197 2.254 1.00 86.19 223 LYS A O 1
ATOM 1713 N N . GLY A 1 224 ? -10.967 12.441 3.447 1.00 87.69 224 GLY A N 1
ATOM 1714 C CA . GLY A 1 224 ? -9.820 12.190 2.567 1.00 87.69 224 GLY A CA 1
ATOM 1715 C C . GLY A 1 224 ? -9.465 10.704 2.459 1.00 87.69 224 GLY A C 1
ATOM 1716 O O . GLY A 1 224 ? -9.181 10.219 1.371 1.00 87.69 224 GLY A O 1
ATOM 1717 N N . PHE A 1 225 ? -9.554 9.960 3.566 1.00 88.50 225 PHE A N 1
ATOM 1718 C CA . PHE A 1 225 ? -9.334 8.512 3.570 1.00 88.50 225 PHE A CA 1
ATOM 1719 C C . PHE A 1 225 ? -10.417 7.771 2.770 1.00 88.50 225 PHE A C 1
ATOM 1721 O O . PHE A 1 225 ? -10.091 6.921 1.948 1.00 88.50 225 PHE A O 1
ATOM 1728 N N . MET A 1 226 ? -11.692 8.120 2.962 1.00 87.69 226 MET A N 1
ATOM 1729 C CA . MET A 1 226 ? -12.810 7.486 2.251 1.00 87.69 226 MET A CA 1
ATOM 1730 C C . MET A 1 226 ? -12.789 7.777 0.746 1.00 87.69 226 MET A C 1
ATOM 1732 O O . MET A 1 226 ? -12.983 6.865 -0.053 1.00 87.69 226 MET A O 1
ATOM 1736 N N . MET A 1 227 ? -12.499 9.022 0.354 1.00 88.44 227 MET A N 1
ATOM 1737 C CA . MET A 1 227 ? -12.326 9.391 -1.055 1.00 88.44 227 MET A CA 1
ATOM 1738 C C . MET A 1 227 ? -11.193 8.595 -1.705 1.00 88.44 227 MET A C 1
ATOM 1740 O O . MET A 1 227 ? -11.343 8.105 -2.821 1.00 88.44 227 MET A O 1
ATOM 1744 N N . GLU A 1 228 ? -10.076 8.429 -0.997 1.00 91.81 228 GLU A N 1
ATOM 1745 C CA . GLU A 1 228 ? -8.940 7.673 -1.512 1.00 91.81 228 GLU A CA 1
ATOM 1746 C C . GLU A 1 228 ? -9.274 6.188 -1.719 1.00 91.81 228 GLU A C 1
ATOM 1748 O O . GLU A 1 228 ? -8.887 5.626 -2.742 1.00 91.81 228 GLU A O 1
ATOM 1753 N N . LEU A 1 229 ? -10.050 5.561 -0.821 1.00 91.62 229 LEU A N 1
ATOM 1754 C CA . LEU A 1 229 ? -10.558 4.198 -1.037 1.00 91.62 229 LEU A CA 1
ATOM 1755 C C . LEU A 1 229 ? -11.403 4.102 -2.318 1.00 91.62 229 LEU A C 1
ATOM 1757 O O . LEU A 1 229 ? -11.234 3.168 -3.101 1.00 91.62 229 LEU A O 1
ATOM 1761 N N . GLY A 1 230 ? -12.275 5.085 -2.565 1.00 90.69 230 GLY A N 1
ATOM 1762 C CA . GLY A 1 230 ? -13.067 5.149 -3.797 1.00 90.69 230 GLY A CA 1
ATOM 1763 C C . GLY A 1 230 ? -12.195 5.232 -5.050 1.00 90.69 230 GLY A C 1
ATOM 1764 O O . GLY A 1 230 ? -12.380 4.453 -5.986 1.00 90.69 230 GLY A O 1
ATOM 1765 N N . LEU A 1 231 ? -11.186 6.106 -5.043 1.00 92.06 231 LEU A N 1
ATOM 1766 C CA . LEU A 1 231 ? -10.259 6.257 -6.168 1.00 92.06 231 LEU A CA 1
ATOM 1767 C C . LEU A 1 231 ? -9.400 5.004 -6.405 1.00 92.06 231 LEU A C 1
ATOM 1769 O O . LEU A 1 231 ? -9.124 4.662 -7.557 1.00 92.06 231 LEU A O 1
ATOM 1773 N N . ILE A 1 232 ? -8.977 4.315 -5.339 1.00 94.38 232 ILE A N 1
ATOM 1774 C CA . ILE A 1 232 ? -8.287 3.020 -5.431 1.00 94.38 232 ILE A CA 1
ATOM 1775 C C . ILE A 1 232 ? -9.203 2.002 -6.118 1.00 94.38 232 ILE A C 1
ATOM 1777 O O . ILE A 1 232 ? -8.782 1.374 -7.087 1.00 94.38 232 ILE A O 1
ATOM 1781 N N . GLY A 1 233 ? -10.458 1.880 -5.671 1.00 93.25 233 GLY A N 1
ATOM 1782 C CA . GLY A 1 233 ? -11.436 0.955 -6.251 1.00 93.25 233 GLY 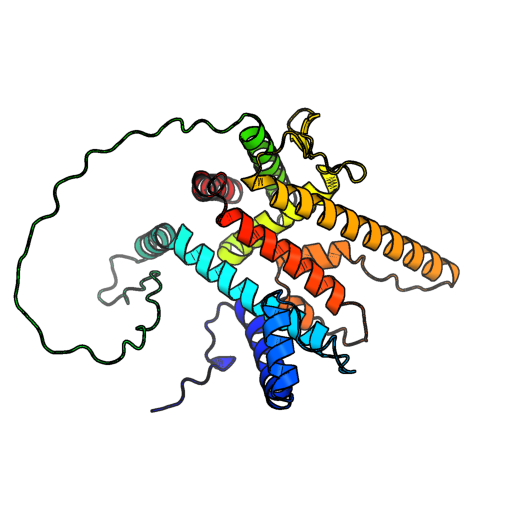A CA 1
ATOM 1783 C C . GLY A 1 233 ? -11.732 1.238 -7.727 1.00 93.25 233 GLY A C 1
ATOM 1784 O O . GLY A 1 233 ? -11.763 0.315 -8.535 1.00 93.25 233 GLY A O 1
ATOM 1785 N N . GLN A 1 234 ? -11.888 2.511 -8.104 1.00 92.00 234 GLN A N 1
ATOM 1786 C CA . GLN A 1 234 ? -12.060 2.922 -9.505 1.00 92.00 234 GLN A CA 1
ATOM 1787 C C . GLN A 1 234 ? -10.848 2.551 -10.366 1.00 92.00 234 GLN A C 1
ATOM 1789 O O . GLN A 1 234 ? -11.009 1.993 -11.447 1.00 92.00 234 GLN A O 1
ATOM 1794 N N . THR A 1 235 ? -9.634 2.801 -9.864 1.00 93.75 235 THR A N 1
ATOM 1795 C CA . THR A 1 235 ? -8.401 2.475 -10.594 1.00 93.75 235 THR A CA 1
ATOM 1796 C C . THR A 1 235 ? -8.268 0.968 -10.826 1.00 93.75 235 THR A C 1
ATOM 1798 O O . THR A 1 235 ? -7.875 0.560 -11.913 1.00 93.75 235 THR A O 1
ATOM 1801 N N . VAL A 1 236 ? -8.609 0.128 -9.840 1.00 93.44 236 VAL A N 1
ATOM 1802 C CA . VAL A 1 236 ? -8.552 -1.334 -10.023 1.00 93.44 236 VAL A CA 1
ATOM 1803 C C . VAL A 1 236 ? -9.584 -1.808 -11.035 1.00 93.44 236 VAL A C 1
ATOM 1805 O O . VAL A 1 236 ? -9.218 -2.572 -11.917 1.00 93.44 236 VAL A O 1
ATOM 1808 N N . ARG A 1 237 ? -10.830 -1.324 -10.965 1.00 91.88 237 ARG A N 1
ATOM 1809 C CA . ARG A 1 237 ? -11.869 -1.686 -11.943 1.00 91.88 237 ARG A CA 1
ATOM 1810 C C . ARG A 1 237 ? -11.449 -1.347 -13.370 1.00 91.88 237 ARG A C 1
ATOM 1812 O O . ARG A 1 237 ? -11.619 -2.161 -14.266 1.00 91.88 237 ARG A O 1
ATOM 1819 N N . GLN A 1 238 ? -10.829 -0.183 -13.567 1.00 92.69 238 GLN A N 1
ATOM 1820 C CA . GLN A 1 238 ? -10.261 0.179 -14.863 1.00 92.69 238 GLN A CA 1
ATOM 1821 C C . GLN A 1 238 ? -9.157 -0.800 -15.299 1.00 92.69 238 GLN A C 1
ATOM 1823 O O . GLN A 1 238 ? -9.128 -1.215 -16.453 1.00 92.69 238 GLN A O 1
ATOM 1828 N N . MET A 1 239 ? -8.255 -1.190 -14.390 1.00 92.19 239 MET A N 1
ATOM 1829 C CA . MET A 1 239 ? -7.214 -2.178 -14.700 1.00 92.19 239 MET A CA 1
ATOM 1830 C C . MET A 1 239 ? -7.799 -3.553 -15.049 1.00 92.19 239 MET A C 1
ATOM 1832 O O . MET A 1 239 ? -7.275 -4.212 -15.939 1.00 92.19 239 MET A O 1
ATOM 1836 N N . GLU A 1 240 ? -8.854 -3.988 -14.358 1.00 92.50 240 GLU A N 1
ATOM 1837 C CA . GLU A 1 240 ? -9.537 -5.259 -14.625 1.00 92.50 240 GLU A CA 1
ATOM 1838 C C . GLU A 1 240 ? -10.249 -5.256 -15.982 1.00 92.50 240 GLU A C 1
ATOM 1840 O O . GLU A 1 240 ? -10.174 -6.253 -16.699 1.00 92.50 240 GLU A O 1
ATOM 1845 N N . GLU A 1 241 ? -10.887 -4.145 -16.357 1.00 93.88 241 GLU A N 1
ATOM 1846 C CA . GLU A 1 241 ? -11.520 -3.988 -17.672 1.00 93.88 241 GLU A CA 1
ATOM 1847 C C . GLU A 1 241 ? -10.470 -4.058 -18.790 1.00 93.88 241 GLU A C 1
ATOM 1849 O O . GLU A 1 241 ? -10.557 -4.899 -19.680 1.00 93.88 241 GLU A O 1
ATOM 1854 N N . GLU A 1 242 ? -9.404 -3.259 -18.682 1.00 9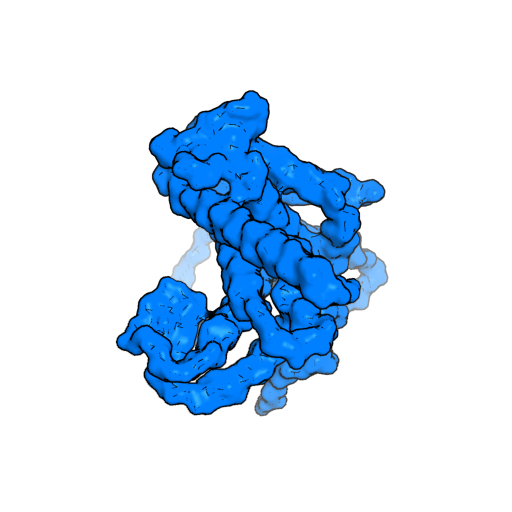2.62 242 GLU A N 1
ATOM 1855 C CA . GLU A 1 242 ? -8.282 -3.255 -19.630 1.00 92.62 242 GLU A CA 1
ATOM 1856 C C . GLU A 1 242 ? -7.595 -4.638 -19.732 1.00 92.62 242 GLU A C 1
ATOM 1858 O O . GLU A 1 242 ? -7.196 -5.071 -20.818 1.00 92.62 242 GLU A O 1
ATOM 1863 N N . ASP A 1 243 ? -7.432 -5.348 -18.607 1.00 91.75 243 ASP A N 1
ATOM 1864 C CA . ASP A 1 243 ? -6.890 -6.713 -18.597 1.00 91.75 243 ASP A CA 1
ATOM 1865 C C . ASP A 1 243 ? -7.848 -7.681 -19.303 1.00 91.75 243 ASP A C 1
ATOM 1867 O O . ASP A 1 243 ? -7.402 -8.500 -20.106 1.00 91.75 243 ASP A O 1
ATOM 1871 N N . SER A 1 244 ? -9.155 -7.564 -19.062 1.00 93.88 244 SER A N 1
ATOM 1872 C CA . SER A 1 244 ? -10.181 -8.399 -19.697 1.00 93.88 244 SER A CA 1
ATOM 1873 C C . SER A 1 244 ? -10.213 -8.198 -21.213 1.00 93.88 244 SER A C 1
ATOM 1875 O O . SER A 1 244 ? -10.181 -9.178 -21.958 1.00 93.88 244 SER A O 1
ATOM 1877 N N . GLU A 1 245 ? -10.180 -6.948 -21.682 1.00 94.50 245 GLU A N 1
ATOM 1878 C CA . GLU A 1 245 ? -10.072 -6.605 -23.106 1.00 94.50 245 GLU A CA 1
ATOM 1879 C C . GLU A 1 245 ? -8.807 -7.207 -23.735 1.00 94.50 245 GLU A C 1
ATOM 1881 O O . GLU A 1 245 ? -8.856 -7.814 -24.810 1.00 94.50 245 GLU A O 1
ATOM 1886 N N . THR A 1 246 ? -7.673 -7.104 -23.034 1.00 90.81 246 THR A N 1
ATOM 1887 C CA . THR A 1 246 ? -6.392 -7.660 -23.488 1.00 90.81 246 THR A CA 1
ATOM 1888 C C . THR A 1 246 ? -6.456 -9.183 -23.608 1.00 90.81 246 THR A C 1
ATOM 1890 O O . THR A 1 246 ? -6.009 -9.743 -24.610 1.00 90.81 246 THR A O 1
ATOM 1893 N N . VAL A 1 247 ? -7.034 -9.868 -22.617 1.00 92.56 247 VAL A N 1
ATOM 1894 C CA . VAL A 1 247 ? -7.197 -11.329 -22.624 1.00 92.56 247 VAL A CA 1
ATOM 1895 C C . VAL A 1 247 ? -8.105 -11.769 -23.771 1.00 92.56 247 VAL A C 1
ATOM 1897 O O . VAL A 1 247 ? -7.747 -12.690 -24.504 1.00 92.56 247 VAL A O 1
ATOM 1900 N N . VAL A 1 248 ? -9.243 -11.097 -23.974 1.00 94.44 248 VAL A N 1
ATOM 1901 C CA . VAL A 1 248 ? -10.167 -11.390 -25.083 1.00 94.44 248 VAL A CA 1
ATOM 1902 C C . VAL A 1 248 ? -9.460 -11.241 -26.430 1.00 94.44 248 VAL A C 1
ATOM 1904 O O . VAL A 1 248 ? -9.549 -12.135 -27.275 1.00 94.44 248 VAL A O 1
ATOM 1907 N N . HIS A 1 249 ? -8.702 -10.159 -26.619 1.00 93.50 249 HIS A N 1
ATOM 1908 C CA . HIS A 1 249 ? -7.925 -9.947 -27.836 1.00 93.50 249 HIS A CA 1
ATOM 1909 C C . HIS A 1 249 ? -6.875 -11.052 -28.046 1.00 93.50 249 HIS A C 1
ATOM 1911 O O . HIS A 1 249 ? -6.809 -11.632 -29.130 1.00 93.50 249 HIS A O 1
ATOM 1917 N N . LEU A 1 250 ? -6.093 -11.399 -27.019 1.00 92.62 250 LEU A N 1
ATOM 1918 C CA . LEU A 1 250 ? -5.069 -12.449 -27.093 1.00 92.62 250 LEU A CA 1
ATOM 1919 C C . LEU A 1 250 ? -5.655 -13.821 -27.446 1.00 92.62 250 LEU A C 1
ATOM 1921 O O . LEU A 1 250 ? -5.116 -14.524 -28.302 1.00 92.62 250 LEU A O 1
ATOM 1925 N N . LEU A 1 251 ? -6.791 -14.174 -26.845 1.00 93.31 251 LEU A N 1
ATOM 1926 C CA . LEU A 1 251 ? -7.512 -15.400 -27.175 1.00 93.31 251 LEU A CA 1
ATOM 1927 C C . LEU A 1 251 ? -8.004 -15.393 -28.628 1.00 93.31 251 LEU A C 1
ATOM 1929 O O . LEU A 1 251 ? -7.902 -16.410 -29.311 1.00 93.31 251 LEU A O 1
ATOM 1933 N N . SER A 1 252 ? -8.481 -14.247 -29.127 1.00 94.12 252 SER A N 1
ATOM 1934 C CA . SER A 1 252 ? -8.973 -14.122 -30.506 1.00 94.12 252 SER A CA 1
ATOM 1935 C C . SER A 1 252 ? -7.882 -14.318 -31.565 1.00 94.12 252 SER A C 1
ATOM 1937 O O . SER A 1 252 ? -8.160 -14.851 -32.638 1.00 94.12 252 SER A O 1
ATOM 1939 N N . VAL A 1 253 ? -6.633 -13.950 -31.254 1.00 94.88 253 VAL A N 1
ATOM 1940 C CA . VAL A 1 253 ? -5.471 -14.143 -32.142 1.00 94.88 253 VAL A CA 1
ATOM 1941 C C . VAL A 1 253 ? -4.764 -15.488 -31.925 1.00 94.88 253 VAL A C 1
ATOM 1943 O O . VAL A 1 253 ? -3.730 -15.743 -32.539 1.00 94.88 253 VAL A O 1
ATOM 1946 N N . GLY A 1 254 ? -5.310 -16.361 -31.069 1.00 91.31 254 GLY A N 1
ATOM 1947 C CA . GLY A 1 254 ? -4.775 -17.699 -30.810 1.00 91.31 254 GLY A CA 1
ATOM 1948 C C . GLY A 1 254 ? -3.520 -17.722 -29.934 1.00 91.31 254 GLY A C 1
ATOM 1949 O O . GLY A 1 254 ? -2.740 -18.671 -30.016 1.00 91.31 254 GLY A O 1
ATOM 1950 N N . ALA A 1 255 ? -3.295 -16.693 -29.112 1.00 91.12 255 ALA A N 1
ATOM 1951 C CA . ALA A 1 255 ? -2.170 -16.679 -28.185 1.00 91.12 255 ALA A CA 1
ATOM 1952 C C . ALA A 1 255 ? -2.320 -17.787 -27.128 1.00 91.12 255 ALA A C 1
ATOM 1954 O O . ALA A 1 255 ? -3.372 -17.948 -26.511 1.00 91.12 255 ALA A O 1
ATOM 1955 N N . THR A 1 256 ? -1.244 -18.538 -26.901 1.00 86.81 256 THR A N 1
ATOM 1956 C CA . THR A 1 256 ? -1.197 -19.626 -25.911 1.00 86.81 256 THR A CA 1
ATOM 1957 C C . THR A 1 256 ? -0.810 -19.149 -24.514 1.00 86.81 256 THR A C 1
ATOM 1959 O O . THR A 1 256 ? -1.072 -19.842 -23.535 1.00 86.81 256 THR A O 1
ATOM 1962 N N . GLU A 1 257 ? -0.184 -17.977 -24.412 1.00 88.12 257 GLU A N 1
ATOM 1963 C CA . GLU A 1 257 ? 0.247 -17.385 -23.147 1.00 88.12 257 GLU A CA 1
ATOM 1964 C C . GLU A 1 257 ? -0.657 -16.208 -22.784 1.00 88.12 257 GLU A C 1
ATOM 1966 O O . GLU A 1 257 ? -0.693 -15.192 -23.479 1.00 88.12 257 GLU A O 1
ATOM 1971 N N . ILE A 1 258 ? -1.380 -16.352 -21.673 1.00 86.31 258 ILE A N 1
ATOM 1972 C CA . ILE A 1 258 ? -2.230 -15.301 -21.118 1.00 86.31 258 ILE A CA 1
ATOM 1973 C C . ILE A 1 258 ? -1.479 -14.648 -19.951 1.00 86.31 258 ILE A C 1
ATOM 1975 O O . ILE A 1 258 ? -1.102 -15.350 -19.007 1.00 86.31 258 ILE A O 1
ATOM 1979 N N . PRO A 1 259 ? -1.243 -13.324 -19.986 1.00 86.38 259 PRO A N 1
ATOM 1980 C CA . PRO A 1 259 ? -0.598 -12.618 -18.889 1.00 86.38 259 PRO A CA 1
ATOM 1981 C C . PRO A 1 259 ? -1.381 -12.755 -17.581 1.00 86.38 259 PRO A C 1
ATOM 1983 O O . PRO A 1 259 ? -2.610 -12.729 -17.569 1.00 86.38 259 PRO A O 1
ATOM 1986 N N . THR A 1 260 ? -0.668 -12.835 -16.456 1.00 86.75 260 THR A N 1
ATOM 1987 C CA . THR A 1 260 ? -1.302 -12.765 -15.135 1.00 86.75 260 THR A CA 1
ATOM 1988 C C . THR A 1 260 ? -1.969 -11.397 -14.939 1.00 86.75 260 THR A C 1
ATOM 1990 O O . THR A 1 260 ? -1.286 -10.383 -15.155 1.00 86.75 260 THR A O 1
ATOM 1993 N N . PRO A 1 261 ? -3.232 -11.347 -14.471 1.00 89.88 261 PRO A N 1
ATOM 1994 C CA . PRO A 1 261 ? -3.927 -10.099 -14.180 1.00 89.88 261 PRO A CA 1
ATOM 1995 C C . PRO A 1 261 ? -3.130 -9.177 -13.252 1.00 89.88 261 PRO A C 1
ATOM 1997 O O . PRO A 1 261 ? -2.464 -9.615 -12.303 1.00 89.88 261 PRO A O 1
ATOM 2000 N N . ARG A 1 262 ? -3.217 -7.866 -13.489 1.00 90.88 262 ARG A N 1
ATOM 2001 C CA . ARG A 1 262 ? -2.535 -6.848 -12.678 1.00 90.88 262 ARG A CA 1
ATOM 2002 C C . ARG A 1 262 ? -2.974 -6.897 -11.223 1.00 90.88 262 ARG A C 1
ATOM 2004 O O . ARG A 1 262 ? -2.133 -6.685 -10.352 1.00 90.88 262 ARG A O 1
ATOM 2011 N N . LEU A 1 263 ? -4.238 -7.216 -10.939 1.00 92.12 263 LEU A N 1
ATOM 2012 C CA . LEU A 1 263 ? -4.737 -7.319 -9.566 1.00 92.12 263 LEU A CA 1
ATOM 2013 C C . LEU A 1 263 ? -4.015 -8.406 -8.755 1.00 92.12 263 LEU A C 1
ATOM 2015 O O . LEU A 1 263 ? -3.667 -8.179 -7.594 1.00 92.12 263 LEU A O 1
A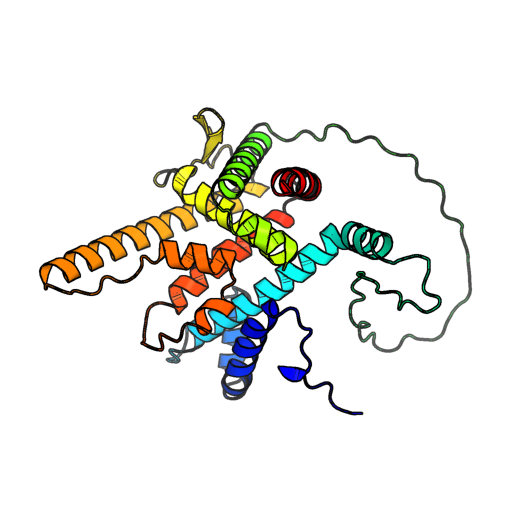TOM 2019 N N . ASP A 1 264 ? -3.720 -9.554 -9.358 1.00 91.00 264 ASP A N 1
ATOM 2020 C CA . ASP A 1 264 ? -2.992 -10.625 -8.670 1.00 91.00 264 ASP A CA 1
ATOM 2021 C C . ASP A 1 264 ? -1.544 -10.220 -8.399 1.00 91.00 264 ASP A C 1
ATOM 2023 O O . ASP A 1 264 ? -1.013 -10.447 -7.308 1.00 91.00 264 ASP A O 1
ATOM 2027 N N . ARG A 1 265 ? -0.936 -9.500 -9.347 1.00 89.50 265 ARG A N 1
ATOM 2028 C CA . ARG A 1 265 ? 0.389 -8.900 -9.162 1.00 89.50 265 ARG A CA 1
ATOM 2029 C C . ARG A 1 265 ? 0.389 -7.866 -8.034 1.00 89.50 265 ARG A C 1
ATOM 2031 O O . ARG A 1 265 ? 1.294 -7.871 -7.204 1.00 89.50 265 ARG A O 1
ATOM 2038 N N . ILE A 1 266 ? -0.640 -7.020 -7.956 1.00 93.38 266 ILE A N 1
ATOM 2039 C CA . ILE A 1 266 ? -0.827 -6.043 -6.872 1.00 93.38 266 ILE A CA 1
ATOM 2040 C C . ILE A 1 266 ? -0.902 -6.760 -5.524 1.00 93.38 266 ILE A C 1
ATOM 2042 O O . ILE A 1 266 ? -0.156 -6.404 -4.613 1.00 93.38 266 ILE A O 1
ATOM 2046 N N . ARG A 1 267 ? -1.758 -7.782 -5.387 1.00 93.38 267 ARG A N 1
ATOM 2047 C CA . ARG A 1 267 ? -1.886 -8.563 -4.143 1.00 93.38 267 ARG A CA 1
ATOM 2048 C C . ARG A 1 267 ? -0.544 -9.149 -3.719 1.00 93.38 267 ARG A C 1
ATOM 2050 O O . ARG A 1 267 ? -0.144 -9.002 -2.565 1.00 93.38 267 ARG A O 1
ATOM 2057 N N . TRP A 1 268 ? 0.178 -9.734 -4.669 1.00 91.00 268 TRP A N 1
ATOM 2058 C CA . TRP A 1 268 ? 1.497 -10.299 -4.425 1.00 91.00 268 TRP A CA 1
ATOM 2059 C C . TRP A 1 268 ? 2.507 -9.242 -3.954 1.00 91.00 268 TRP A C 1
ATOM 2061 O O . TRP A 1 268 ? 3.219 -9.463 -2.976 1.00 91.00 268 TRP A O 1
ATOM 2071 N N . MET A 1 269 ? 2.531 -8.062 -4.581 1.00 91.31 269 MET A N 1
ATOM 2072 C CA . MET A 1 269 ? 3.427 -6.963 -4.196 1.00 91.31 269 MET A CA 1
ATOM 2073 C C . MET A 1 269 ? 3.065 -6.341 -2.841 1.00 91.31 269 MET A C 1
ATOM 2075 O O . MET A 1 269 ? 3.961 -5.897 -2.123 1.00 91.31 269 MET A O 1
ATOM 2079 N N . LEU A 1 270 ? 1.783 -6.311 -2.461 1.00 93.50 270 LEU A N 1
ATOM 2080 C CA . LEU A 1 270 ? 1.361 -5.878 -1.124 1.00 93.50 270 LEU A CA 1
ATOM 2081 C C . LEU A 1 270 ? 1.780 -6.888 -0.045 1.00 93.50 270 LEU A C 1
ATOM 2083 O O . LEU A 1 270 ? 2.118 -6.481 1.064 1.00 93.50 270 LEU A O 1
ATOM 2087 N N . GLU A 1 271 ? 1.800 -8.185 -0.369 1.00 91.19 271 GLU A N 1
ATOM 2088 C CA . GLU A 1 271 ? 2.197 -9.238 0.568 1.00 91.19 271 GLU A CA 1
ATOM 2089 C C . GLU A 1 271 ? 3.716 -9.399 0.698 1.00 91.19 271 GLU A C 1
ATOM 2091 O O . GLU A 1 271 ? 4.244 -9.436 1.807 1.00 91.19 271 GLU A O 1
ATOM 2096 N N . LYS A 1 272 ? 4.435 -9.536 -0.419 1.00 87.62 272 LYS A N 1
ATOM 2097 C CA . LYS A 1 272 ? 5.884 -9.798 -0.415 1.00 87.62 272 LYS A CA 1
ATOM 2098 C C . LYS A 1 272 ? 6.708 -8.517 -0.354 1.00 87.62 272 LYS A C 1
ATOM 2100 O O . LYS A 1 272 ? 7.817 -8.512 0.179 1.00 87.62 272 LYS A O 1
ATOM 2105 N N . GLY A 1 273 ? 6.121 -7.412 -0.795 1.00 87.81 273 GLY A N 1
ATOM 2106 C CA . GLY A 1 273 ? 6.795 -6.141 -0.977 1.00 87.81 273 GLY A CA 1
ATOM 2107 C C . GLY A 1 273 ? 7.137 -5.896 -2.441 1.00 87.81 273 GLY A C 1
ATOM 2108 O O . GLY A 1 273 ? 7.462 -6.811 -3.196 1.00 87.81 273 GLY A O 1
ATOM 2109 N N . VAL A 1 274 ? 7.111 -4.621 -2.829 1.00 85.50 274 VAL A N 1
ATOM 2110 C CA . VAL A 1 274 ? 7.498 -4.146 -4.168 1.00 85.50 274 VAL A CA 1
ATOM 2111 C C . VAL A 1 274 ? 8.909 -4.607 -4.544 1.00 85.50 274 VAL A C 1
ATOM 2113 O O . VAL A 1 274 ? 9.165 -4.927 -5.695 1.00 85.50 274 VAL A O 1
ATOM 2116 N N . GLY A 1 275 ? 9.826 -4.690 -3.576 1.00 75.44 275 GLY A N 1
ATOM 2117 C CA . GLY A 1 275 ? 11.200 -5.103 -3.848 1.00 75.44 275 GLY A CA 1
ATOM 2118 C C . GLY A 1 275 ? 11.318 -6.520 -4.416 1.00 75.44 275 GLY A C 1
ATOM 2119 O O . GLY A 1 275 ? 12.191 -6.791 -5.236 1.00 75.44 275 GLY A O 1
ATOM 2120 N N . SER A 1 276 ? 10.412 -7.420 -4.032 1.00 71.00 276 SER A N 1
ATOM 2121 C CA . SER A 1 276 ? 10.452 -8.814 -4.467 1.00 71.00 276 SER A CA 1
ATOM 2122 C C . SER A 1 276 ? 10.116 -8.983 -5.952 1.00 71.00 276 SER A C 1
ATOM 2124 O O . SER A 1 276 ? 10.580 -9.951 -6.554 1.00 71.00 276 SER A O 1
ATOM 2126 N N . SER A 1 277 ? 9.356 -8.069 -6.579 1.00 61.50 277 SER A N 1
ATOM 2127 C CA . SER A 1 277 ? 8.951 -8.228 -7.991 1.00 61.50 277 SER A CA 1
ATOM 2128 C C . SER A 1 277 ? 10.142 -8.146 -8.943 1.00 61.50 277 SER A C 1
ATOM 2130 O O . SER A 1 277 ? 10.141 -8.803 -9.979 1.00 61.50 277 SER A O 1
ATOM 2132 N N . HIS A 1 278 ? 11.198 -7.426 -8.553 1.00 54.06 278 HIS A N 1
ATOM 2133 C CA . HIS A 1 278 ? 12.431 -7.305 -9.331 1.00 54.06 278 HIS A CA 1
ATOM 2134 C C . HIS A 1 278 ? 13.257 -8.599 -9.407 1.00 54.06 278 HIS A C 1
ATOM 2136 O O . HIS A 1 278 ? 14.077 -8.735 -10.311 1.00 54.06 278 HIS A O 1
ATOM 2142 N N . GLN A 1 279 ? 13.047 -9.568 -8.507 1.00 49.28 279 GLN A N 1
ATOM 2143 C CA . GLN A 1 279 ? 13.795 -10.834 -8.515 1.00 49.28 279 GLN A CA 1
ATOM 2144 C C . GLN A 1 279 ? 13.251 -11.860 -9.523 1.00 49.28 279 GLN A C 1
ATOM 2146 O O . GLN A 1 279 ? 13.939 -12.826 -9.833 1.00 49.28 279 GLN A O 1
ATOM 2151 N N . SER A 1 280 ? 12.045 -11.657 -10.070 1.00 44.09 280 SER A N 1
ATOM 2152 C CA . SER A 1 280 ? 11.365 -12.651 -10.923 1.00 44.09 280 SER A CA 1
ATOM 2153 C C . SER A 1 280 ? 11.709 -12.564 -12.421 1.00 44.09 280 SER A C 1
ATOM 2155 O O . SER A 1 280 ? 11.040 -13.184 -13.240 1.00 44.09 280 SER A O 1
ATOM 2157 N N . GLY A 1 281 ? 12.763 -11.835 -12.805 1.00 40.88 281 GLY A N 1
ATOM 2158 C CA . GLY A 1 281 ? 13.435 -12.016 -14.100 1.00 40.88 281 GLY A CA 1
ATOM 2159 C C . GLY A 1 281 ? 12.653 -11.676 -15.380 1.00 40.88 281 GLY A C 1
ATOM 2160 O O . GLY A 1 281 ? 13.178 -11.920 -16.465 1.00 40.88 281 GLY A O 1
ATOM 2161 N N . SER A 1 282 ? 11.454 -11.084 -15.329 1.00 37.75 282 SER A N 1
ATOM 2162 C CA . SER A 1 282 ? 10.745 -10.656 -16.546 1.00 37.75 282 SER A CA 1
ATOM 2163 C C . SER A 1 282 ? 11.195 -9.264 -17.000 1.00 37.75 282 SER A C 1
ATOM 2165 O O . SER A 1 282 ? 10.451 -8.293 -16.925 1.00 37.75 282 SER A O 1
ATOM 2167 N N . GLY A 1 283 ? 12.435 -9.167 -17.483 1.00 36.78 283 GLY A N 1
ATOM 2168 C CA . GLY A 1 283 ? 13.008 -7.965 -18.099 1.00 36.78 283 GLY A CA 1
ATOM 2169 C C . GLY A 1 283 ? 12.444 -7.654 -19.490 1.00 36.78 283 GLY A C 1
ATOM 2170 O O . GLY A 1 283 ? 13.205 -7.512 -20.442 1.00 36.78 283 GLY A O 1
ATOM 2171 N N . ARG A 1 284 ? 11.121 -7.556 -19.632 1.00 34.16 284 ARG A N 1
ATOM 2172 C CA . ARG A 1 284 ? 10.482 -7.028 -20.842 1.00 34.16 284 ARG A CA 1
ATOM 2173 C C . ARG A 1 284 ? 9.656 -5.813 -20.466 1.00 34.16 284 ARG A C 1
ATOM 2175 O O . ARG A 1 284 ? 8.833 -5.886 -19.564 1.00 34.16 284 ARG A O 1
ATOM 2182 N N . GLU A 1 285 ? 9.926 -4.717 -21.164 1.00 44.72 285 GLU A N 1
ATOM 2183 C CA . GLU A 1 285 ? 9.194 -3.450 -21.156 1.00 44.72 285 GLU A CA 1
ATOM 2184 C C . GLU A 1 285 ? 7.690 -3.671 -20.903 1.00 44.72 285 GLU A C 1
ATOM 2186 O O . GLU A 1 285 ? 6.969 -4.199 -21.747 1.00 44.72 285 GLU A O 1
ATOM 2191 N N . SER A 1 286 ? 7.204 -3.350 -19.703 1.00 41.56 286 SER A N 1
ATOM 2192 C CA . SER A 1 286 ? 5.802 -3.570 -19.330 1.00 41.56 286 SER A CA 1
ATOM 2193 C C . SER A 1 286 ? 5.380 -2.624 -18.196 1.00 41.56 286 SER A C 1
ATOM 2195 O O . SER A 1 286 ? 6.246 -2.004 -17.578 1.00 41.56 286 SER A O 1
ATOM 2197 N N . PRO A 1 287 ? 4.071 -2.466 -17.908 1.00 52.09 287 PRO A N 1
ATOM 2198 C CA . PRO A 1 287 ? 3.475 -1.406 -17.080 1.00 52.09 287 PRO A CA 1
ATOM 2199 C C . PRO A 1 287 ? 3.809 -1.478 -15.574 1.00 52.09 287 PRO A C 1
ATOM 2201 O O . PRO A 1 287 ? 3.073 -0.948 -14.740 1.00 52.09 287 PRO A O 1
ATOM 2204 N N . GLU A 1 288 ? 4.945 -2.077 -15.216 1.00 58.91 288 GLU A N 1
ATOM 2205 C CA . GLU A 1 288 ? 5.491 -2.230 -13.869 1.00 58.91 288 GLU A CA 1
ATOM 2206 C C . GLU A 1 288 ? 5.523 -0.902 -13.117 1.00 58.91 288 GLU A C 1
ATOM 2208 O O . GLU A 1 288 ? 5.089 -0.849 -11.973 1.00 58.91 288 GLU A O 1
ATOM 2213 N N . GLY A 1 289 ? 5.892 0.203 -13.774 1.00 69.19 289 GLY A N 1
ATOM 2214 C CA . GLY A 1 289 ? 5.860 1.528 -13.148 1.00 69.19 289 GLY A CA 1
ATOM 2215 C C . GLY A 1 289 ? 4.464 1.945 -12.662 1.00 69.19 289 GLY A C 1
ATOM 2216 O O . GLY A 1 289 ? 4.336 2.514 -11.580 1.00 69.19 289 GLY A O 1
ATOM 2217 N N . ARG A 1 290 ? 3.397 1.615 -13.408 1.00 81.19 290 ARG A N 1
ATOM 2218 C CA . ARG A 1 290 ? 2.013 1.936 -13.009 1.00 81.19 290 ARG A CA 1
ATOM 2219 C C . ARG A 1 290 ? 1.548 1.052 -11.857 1.00 81.19 290 ARG A C 1
ATOM 2221 O O . ARG A 1 290 ? 0.956 1.559 -10.906 1.00 81.19 290 ARG A O 1
ATOM 2228 N N . THR A 1 291 ? 1.848 -0.245 -11.906 1.00 88.31 291 THR A N 1
ATOM 2229 C CA . THR A 1 291 ? 1.501 -1.179 -10.826 1.00 88.31 291 THR A CA 1
ATOM 2230 C C . THR A 1 291 ? 2.265 -0.860 -9.540 1.00 88.31 291 THR A C 1
ATOM 2232 O O . THR A 1 291 ? 1.658 -0.806 -8.474 1.00 88.31 291 THR A O 1
ATOM 2235 N N . VAL A 1 292 ? 3.565 -0.562 -9.624 1.00 88.88 292 VAL A N 1
ATOM 2236 C CA . VAL A 1 292 ? 4.382 -0.133 -8.478 1.00 88.88 292 VAL A CA 1
ATOM 2237 C C . VAL A 1 292 ? 3.839 1.168 -7.888 1.00 88.88 292 VAL A C 1
ATOM 2239 O O . VAL A 1 292 ? 3.642 1.257 -6.676 1.00 88.88 292 VAL A O 1
ATOM 2242 N N . ALA A 1 293 ? 3.544 2.170 -8.723 1.00 89.56 293 ALA A N 1
ATOM 2243 C CA . ALA A 1 293 ? 2.964 3.430 -8.265 1.00 89.56 293 ALA A CA 1
ATOM 2244 C C . ALA A 1 293 ? 1.620 3.216 -7.548 1.00 89.56 293 ALA A C 1
ATOM 2246 O O . ALA A 1 293 ? 1.380 3.810 -6.495 1.00 89.56 293 ALA A O 1
ATOM 2247 N N . PHE A 1 294 ? 0.774 2.326 -8.072 1.00 93.94 294 PHE A N 1
ATOM 2248 C CA . PHE A 1 294 ? -0.488 1.953 -7.441 1.00 93.94 294 PHE A CA 1
ATOM 2249 C C . PHE A 1 294 ? -0.282 1.241 -6.094 1.00 93.94 294 PHE A C 1
ATOM 2251 O O . PHE A 1 294 ? -0.896 1.605 -5.094 1.00 93.94 294 PHE A O 1
ATOM 2258 N N . VAL A 1 295 ? 0.633 0.274 -6.019 1.00 94.81 295 VAL A N 1
ATOM 2259 C CA . VAL A 1 295 ? 0.969 -0.423 -4.766 1.00 94.81 295 VAL A CA 1
ATOM 2260 C C . VAL A 1 295 ? 1.513 0.554 -3.720 1.00 94.81 295 VAL A C 1
ATOM 2262 O O . VAL A 1 295 ? 1.131 0.495 -2.549 1.00 94.81 295 VAL A O 1
ATOM 2265 N N . ASN A 1 296 ? 2.355 1.504 -4.132 1.00 93.69 296 ASN A N 1
ATOM 2266 C CA . ASN A 1 296 ? 2.846 2.569 -3.261 1.00 93.69 296 ASN A CA 1
ATOM 2267 C C . ASN A 1 296 ? 1.712 3.451 -2.735 1.00 93.69 296 ASN A C 1
ATOM 2269 O O . ASN A 1 296 ? 1.729 3.813 -1.561 1.00 93.69 296 ASN A O 1
ATOM 2273 N N . ARG A 1 297 ? 0.714 3.762 -3.568 1.00 94.88 297 ARG A N 1
ATOM 2274 C CA . ARG A 1 297 ? -0.485 4.510 -3.168 1.00 94.88 297 ARG A CA 1
ATOM 2275 C C . ARG A 1 297 ? -1.253 3.782 -2.059 1.00 94.88 297 ARG A C 1
ATOM 2277 O O . ARG A 1 297 ? -1.523 4.375 -1.016 1.00 94.88 297 ARG A O 1
ATOM 2284 N N . VAL A 1 298 ? -1.508 2.481 -2.227 1.00 96.31 298 VAL A N 1
ATOM 2285 C CA . VAL A 1 298 ? -2.179 1.646 -1.210 1.00 96.31 298 VAL A CA 1
ATOM 2286 C C . VAL A 1 298 ? -1.359 1.578 0.085 1.00 96.31 298 VAL A C 1
ATOM 2288 O O . VAL A 1 298 ? -1.888 1.815 1.171 1.00 96.31 298 VAL A O 1
ATOM 2291 N N . ASN A 1 299 ? -0.052 1.320 -0.010 1.00 94.06 299 ASN A N 1
ATOM 2292 C CA . ASN A 1 299 ? 0.825 1.239 1.161 1.00 94.06 299 ASN A CA 1
ATOM 2293 C C . ASN A 1 299 ? 0.978 2.585 1.892 1.00 94.06 299 ASN A C 1
ATOM 2295 O O . ASN A 1 299 ? 1.079 2.613 3.122 1.00 94.06 299 ASN A O 1
ATOM 2299 N N . ALA A 1 300 ? 0.980 3.703 1.164 1.00 92.69 300 ALA A N 1
ATOM 2300 C CA . ALA A 1 300 ? 0.979 5.038 1.750 1.00 92.69 300 ALA A CA 1
ATOM 2301 C C . ALA A 1 300 ? -0.325 5.309 2.516 1.00 92.69 300 ALA A C 1
ATOM 2303 O O . ALA A 1 300 ? -0.276 5.855 3.621 1.00 92.69 300 ALA A O 1
ATOM 2304 N N . LEU A 1 301 ? -1.473 4.869 1.989 1.00 93.56 301 LEU A N 1
ATOM 2305 C CA . LEU A 1 301 ? -2.752 4.954 2.695 1.00 93.56 301 LEU A CA 1
ATOM 2306 C C . LEU A 1 301 ? -2.762 4.083 3.963 1.00 93.56 301 LEU A C 1
ATOM 2308 O O . LEU A 1 301 ? -3.208 4.541 5.016 1.00 93.56 301 LEU A O 1
ATOM 2312 N N . ALA A 1 302 ? -2.197 2.871 3.900 1.00 91.62 302 ALA A N 1
ATOM 2313 C CA . ALA A 1 302 ? -2.028 1.990 5.060 1.00 91.62 302 ALA A CA 1
ATOM 2314 C C . ALA A 1 302 ? -1.164 2.633 6.159 1.00 91.62 302 ALA A C 1
ATOM 2316 O O . ALA A 1 302 ? -1.518 2.600 7.338 1.00 91.62 302 ALA A O 1
ATOM 2317 N N . LEU A 1 303 ? -0.060 3.287 5.782 1.00 88.69 303 LEU A N 1
ATOM 2318 C CA . LEU A 1 303 ? 0.744 4.097 6.701 1.00 88.69 303 LEU A CA 1
ATOM 2319 C C . LEU A 1 303 ? -0.057 5.276 7.269 1.00 88.69 303 LEU A C 1
ATOM 2321 O O . LEU A 1 303 ? -0.003 5.525 8.474 1.00 88.69 303 LEU A O 1
ATOM 2325 N N . GLY A 1 304 ? -0.821 5.984 6.435 1.00 87.06 304 GLY A N 1
ATOM 2326 C CA . GLY A 1 304 ? -1.685 7.093 6.846 1.00 87.06 304 GLY A CA 1
ATOM 2327 C C . GLY A 1 304 ? -2.727 6.680 7.887 1.00 87.06 304 GLY A C 1
ATOM 2328 O O . GLY A 1 304 ? -2.922 7.397 8.870 1.00 87.06 304 GLY A O 1
ATOM 2329 N N . LEU A 1 305 ? -3.312 5.486 7.743 1.00 85.44 305 LEU A N 1
ATOM 2330 C CA . LEU A 1 305 ? -4.280 4.923 8.687 1.00 85.44 305 LEU A CA 1
ATOM 2331 C C . LEU A 1 305 ? -3.722 4.852 10.119 1.00 85.44 305 LEU A C 1
ATOM 2333 O O . LEU A 1 305 ? -4.440 5.155 11.069 1.00 85.44 305 LEU A O 1
ATOM 2337 N N . THR A 1 306 ? -2.435 4.526 10.293 1.00 80.94 306 THR A N 1
ATOM 2338 C CA . THR A 1 306 ? -1.784 4.481 11.625 1.00 80.94 306 THR A CA 1
ATOM 2339 C C . THR A 1 306 ? -1.695 5.850 12.309 1.00 80.94 306 THR A C 1
ATOM 2341 O O . THR A 1 306 ? -1.611 5.958 13.536 1.00 80.94 306 THR A O 1
ATOM 2344 N N . ARG A 1 307 ? -1.753 6.937 11.532 1.00 81.12 307 ARG A N 1
ATOM 2345 C CA . ARG A 1 307 ? -1.683 8.310 12.046 1.00 81.12 307 ARG A CA 1
ATOM 2346 C C . ARG A 1 307 ? -3.054 8.852 12.437 1.00 81.12 307 ARG A C 1
ATOM 2348 O O . ARG A 1 307 ? -3.113 9.803 13.215 1.00 81.12 307 ARG A O 1
ATOM 2355 N N . LEU A 1 308 ? -4.147 8.252 11.975 1.00 79.31 308 LEU A N 1
ATOM 2356 C CA . LEU A 1 308 ? -5.497 8.695 12.309 1.00 79.31 308 LEU A CA 1
ATOM 2357 C C . LEU A 1 308 ? -5.835 8.340 13.762 1.00 79.31 308 LEU A C 1
ATOM 2359 O O . LEU A 1 308 ? -5.824 7.170 14.148 1.00 79.31 308 LEU A O 1
ATOM 2363 N N . LYS A 1 309 ? -6.178 9.351 14.576 1.00 74.75 309 LYS A N 1
ATOM 2364 C CA . LYS A 1 309 ? -6.500 9.173 16.008 1.00 74.75 309 LYS A CA 1
ATOM 2365 C C . LYS A 1 309 ? -7.574 8.099 16.226 1.00 74.75 309 LYS A C 1
ATOM 2367 O O . LYS A 1 309 ? -7.431 7.260 17.105 1.00 74.75 309 LYS A O 1
ATOM 2372 N N . ALA A 1 310 ? -8.588 8.076 15.360 1.00 70.31 310 ALA A N 1
ATOM 2373 C CA . ALA A 1 310 ? -9.698 7.125 15.402 1.00 70.31 310 ALA A CA 1
ATOM 2374 C C . ALA A 1 310 ? -9.292 5.640 15.286 1.00 70.31 310 ALA A C 1
ATOM 2376 O O . ALA A 1 310 ? -10.071 4.772 15.695 1.00 70.31 310 ALA A O 1
ATOM 2377 N N . PHE A 1 311 ? -8.108 5.348 14.735 1.00 71.19 311 PHE A N 1
ATOM 2378 C CA . PHE A 1 311 ? -7.605 3.990 14.504 1.00 71.19 311 PHE A CA 1
ATOM 2379 C C . PHE A 1 311 ? -6.369 3.660 15.349 1.00 71.19 311 PHE A C 1
ATOM 2381 O O . PHE A 1 311 ? -6.188 2.502 15.719 1.00 71.19 311 PHE A O 1
ATOM 2388 N N . ARG A 1 312 ? -5.567 4.666 15.723 1.00 69.81 312 ARG A N 1
ATOM 2389 C CA . ARG A 1 312 ? -4.319 4.498 16.484 1.00 69.81 312 ARG A CA 1
ATOM 2390 C C . ARG A 1 312 ? -4.511 3.784 17.827 1.00 69.81 312 ARG A C 1
ATOM 2392 O O . ARG A 1 312 ? -3.722 2.914 18.167 1.00 69.81 312 ARG A O 1
ATOM 2399 N N . GLU A 1 313 ? -5.562 4.128 18.571 1.00 61.41 313 GLU A N 1
ATOM 2400 C CA . GLU A 1 313 ? -5.784 3.629 19.942 1.00 61.41 313 GLU A CA 1
ATOM 2401 C C . GLU A 1 313 ? -6.129 2.130 20.006 1.00 61.41 313 GLU A C 1
ATOM 2403 O O . GLU A 1 313 ? -5.887 1.501 21.028 1.00 61.41 313 GLU A O 1
ATOM 2408 N N . ARG A 1 314 ? -6.659 1.536 18.925 1.00 61.41 314 ARG A N 1
ATOM 2409 C CA . ARG A 1 314 ? -7.117 0.128 18.905 1.00 61.41 314 ARG A CA 1
ATOM 2410 C C . ARG A 1 314 ? -6.310 -0.795 17.992 1.00 61.41 314 ARG A C 1
ATOM 2412 O O . ARG A 1 314 ? -6.512 -2.005 18.022 1.00 61.41 314 ARG A O 1
ATOM 2419 N N . GLN A 1 315 ? -5.392 -0.261 17.187 1.00 61.88 315 GLN A N 1
ATOM 2420 C CA . GLN A 1 315 ? -4.585 -1.066 16.259 1.00 61.88 315 GLN A CA 1
ATOM 2421 C C . GLN A 1 315 ? -3.704 -2.101 16.972 1.00 61.88 315 GLN A C 1
ATOM 2423 O O . GLN A 1 315 ? -3.622 -3.240 16.511 1.00 61.88 315 GLN A O 1
ATOM 2428 N N . GLY A 1 316 ? -3.116 -1.739 18.118 1.00 59.94 316 GLY A N 1
ATOM 2429 C CA . GLY A 1 316 ? -2.275 -2.655 18.894 1.00 59.94 316 GLY A CA 1
ATOM 2430 C C . GLY A 1 316 ? -3.043 -3.843 19.482 1.00 59.94 316 GLY A C 1
ATOM 2431 O O . GLY A 1 316 ? -2.545 -4.965 19.470 1.00 59.94 316 GLY A O 1
ATOM 2432 N N . GLU A 1 317 ? -4.278 -3.626 19.943 1.00 61.88 317 GLU A N 1
ATOM 2433 C CA . GLU A 1 317 ? -5.122 -4.695 20.495 1.00 61.88 317 GLU A CA 1
ATOM 2434 C C . GLU A 1 317 ? -5.636 -5.634 19.404 1.00 61.88 317 GLU A C 1
ATOM 2436 O O . GLU A 1 317 ? -5.589 -6.853 19.556 1.00 61.88 317 GLU A O 1
ATOM 2441 N N . VAL A 1 318 ? -6.066 -5.075 18.272 1.00 59.78 318 VAL A N 1
ATOM 2442 C CA . VAL A 1 318 ? -6.585 -5.855 17.144 1.00 59.78 318 VAL A CA 1
ATOM 2443 C C . VAL A 1 318 ? -5.512 -6.777 16.589 1.00 59.78 318 VAL A C 1
ATOM 2445 O O . VAL A 1 318 ? -5.779 -7.955 16.377 1.00 59.78 318 VAL A O 1
ATOM 2448 N N . PHE A 1 319 ? -4.279 -6.298 16.428 1.00 59.75 319 PHE A N 1
ATOM 2449 C CA . PHE A 1 319 ? -3.216 -7.163 15.934 1.00 59.75 319 PHE A CA 1
ATOM 2450 C C . PHE A 1 319 ? -2.804 -8.243 16.941 1.00 59.75 319 PHE A C 1
ATOM 2452 O O . PHE A 1 319 ? -2.546 -9.367 16.525 1.00 59.75 319 PHE A O 1
ATOM 2459 N N . LYS A 1 320 ? -2.817 -7.962 18.253 1.00 63.50 320 LYS A N 1
ATOM 2460 C CA . LYS A 1 320 ? -2.576 -8.985 19.291 1.00 63.50 320 LYS A CA 1
ATOM 2461 C C . LYS A 1 320 ? -3.635 -10.089 19.269 1.00 63.50 320 LYS A C 1
ATOM 2463 O O . LYS A 1 320 ? -3.291 -11.267 19.313 1.00 63.50 320 LYS A O 1
ATOM 2468 N N . VAL A 1 321 ? -4.912 -9.721 19.151 1.00 58.28 321 VAL A N 1
ATOM 2469 C CA . VAL A 1 321 ? -6.020 -10.685 19.044 1.00 58.28 321 VAL A CA 1
ATOM 2470 C C . VAL A 1 321 ? -5.895 -11.511 17.764 1.00 58.28 321 VAL A C 1
ATOM 2472 O O . VAL A 1 321 ? -6.017 -12.732 17.799 1.00 58.28 321 VAL A O 1
ATOM 2475 N N . LEU A 1 322 ? -5.591 -10.865 16.640 1.00 53.72 322 LEU A N 1
ATOM 2476 C CA . LEU A 1 322 ? -5.477 -11.525 15.342 1.00 53.72 322 LEU A CA 1
ATOM 2477 C C . LEU A 1 322 ? -4.231 -12.421 15.230 1.00 53.72 322 LEU A C 1
ATOM 2479 O O . LEU A 1 322 ? -4.319 -13.513 14.671 1.00 53.72 322 LEU A O 1
ATOM 2483 N N . ALA A 1 323 ? -3.105 -12.024 15.830 1.00 55.56 323 ALA A N 1
ATOM 2484 C CA . ALA A 1 323 ? -1.912 -12.862 15.965 1.00 55.56 323 ALA A CA 1
ATOM 2485 C C . ALA A 1 323 ? -2.186 -14.117 16.814 1.00 55.56 323 ALA A C 1
ATOM 2487 O O . ALA A 1 323 ? -1.684 -15.193 16.497 1.00 55.56 323 ALA A O 1
ATOM 2488 N N . GLY A 1 324 ? -3.030 -14.005 17.848 1.00 56.56 324 GLY A N 1
ATOM 2489 C CA . GLY A 1 324 ? -3.470 -15.143 18.662 1.00 56.56 324 GLY A CA 1
ATOM 2490 C C . GLY A 1 324 ? -4.372 -16.140 17.920 1.00 56.56 324 GLY A C 1
ATOM 2491 O O . GLY A 1 324 ? -4.378 -17.322 18.257 1.00 56.56 324 GLY A O 1
ATOM 2492 N N . VAL A 1 325 ? -5.104 -15.698 16.891 1.00 53.44 325 VAL A N 1
ATOM 2493 C CA . VAL A 1 325 ? -5.963 -16.564 16.059 1.00 53.44 325 VAL A CA 1
ATOM 2494 C C . VAL A 1 325 ? -5.158 -17.286 14.970 1.00 53.44 325 VAL A C 1
ATOM 2496 O O . VAL A 1 325 ? -5.443 -18.445 14.680 1.00 53.44 325 VAL A O 1
ATOM 2499 N N . GLY A 1 326 ? -4.127 -16.644 14.408 1.00 44.62 326 GLY A N 1
ATOM 2500 C CA . GLY A 1 326 ? -3.234 -17.237 13.398 1.00 44.62 326 GLY A CA 1
ATOM 2501 C C . GLY A 1 326 ? -2.109 -18.126 13.952 1.00 44.62 326 GLY A C 1
ATOM 2502 O O . GLY A 1 326 ? -1.314 -18.653 13.178 1.00 44.62 326 GLY A O 1
ATOM 2503 N N . GLY A 1 327 ? -2.007 -18.264 15.277 1.00 43.88 327 GLY A N 1
ATOM 2504 C CA . GLY A 1 327 ? -0.981 -19.055 15.965 1.00 43.88 327 GLY A CA 1
ATOM 2505 C C . GLY A 1 327 ? -1.351 -20.515 16.254 1.00 43.88 327 GLY A C 1
ATOM 2506 O O . GLY A 1 327 ? -0.615 -21.162 16.996 1.00 43.88 327 GLY A O 1
ATOM 2507 N N . ARG A 1 328 ? -2.474 -21.018 15.724 1.00 38.78 328 ARG A N 1
ATOM 2508 C CA . ARG A 1 328 ? -2.866 -22.434 15.824 1.00 38.78 328 ARG A CA 1
ATOM 2509 C C . ARG A 1 328 ? -2.359 -23.250 14.646 1.00 38.78 328 ARG A C 1
ATOM 2511 O O . ARG A 1 328 ? -2.399 -22.724 13.514 1.00 38.78 328 ARG A O 1
#

Organism: NCBI:txid933084

Secondary structure (DSSP, 8-state):
-------TTTS-S-TTSHHHHHHHHHHHHHHHHS-HHHHHHHHHHHTTPPPSSS--S-TTHHHHHHHHHHHHHHHHHHHHHHHHHHHHHHHHHHHHS-TT-TT---------PPPP----PPPP------PPP-------------HHHHHHHHHHHHHHHHHHHH-THHHHHHHH-HHHHHHHHHHHHHHHHHHHTB-TTT--EE-GGG-EE-TTTS-HHHHHHHHHHHHHHHHHHHHHHHHHHHHHHHHHTT-S-PPPPHHHHHHHHHHH-HHHHGGG---S--THHHHHHHHHHHHHHHHHHHH-HHHHHHHHHHHHHHHHHTT-

Sequence (328 aa):
SPTHQLTESNCPQWQSFLPYLHIWAQHVTLIQSLTPKSQHDLTCAICSLPPLQQYGGNSDIPRIVSDLRAVAIEINQRRTFQVMYGNDLQAAIDAGQDISSPGGRQVKTSFMPPPVYEPSPPLPTTSSSKPPLSRPPSPTILSSTSPTIELIRKTLYATLADILKHQPSLPLLLKSDPPRAYFASVSLTILNMSLNCIDPEDGSARGVLGQKLTLVECPTELKGFMMELGLIGQTVRQMEEEDSETVVHLLSVGATEIPTPRLDRIRWMLEKGVGSSHQSGSGRESPEGRTVAFVNRVNALALGLTRLKAFRERQGEVFKVLAGVGGR